Protein AF-0000000076900647 (afdb_homodimer)

Solvent-accessible surface area (backbone atoms only — not comparable to full-atom values): 13191 Å² total; per-residue (Å²): 94,59,62,41,54,30,30,35,39,37,44,32,20,61,51,22,40,54,66,63,74,68,65,22,56,27,42,46,20,29,35,42,36,39,32,25,32,39,23,46,55,81,54,75,51,50,64,50,28,54,46,25,28,35,42,34,42,30,40,22,42,50,20,47,60,63,62,64,59,55,35,69,27,71,49,28,28,34,43,37,40,32,35,27,54,32,22,51,60,77,46,69,48,48,52,70,52,32,41,31,39,38,37,18,34,17,62,50,29,46,56,43,52,67,36,68,75,43,37,60,72,51,58,79,36,76,42,70,45,75,38,73,50,84,57,85,90,107,94,58,62,40,53,30,30,34,42,37,45,32,22,61,50,22,38,53,65,63,72,66,64,23,55,28,42,47,20,28,34,42,37,40,34,26,32,39,23,46,55,81,55,74,52,50,64,50,28,53,46,24,28,34,42,34,42,30,40,23,42,48,20,47,60,62,61,64,59,54,35,69,28,71,49,28,29,34,44,36,39,31,36,26,54,34,24,50,59,77,47,71,48,48,51,70,53,31,43,32,40,36,36,19,33,17,61,50,30,45,56,43,53,67,36,67,75,45,36,62,74,51,58,80,36,76,42,71,46,76,36,73,51,85,57,87,92,106

Nearest PDB structures (foldseek):
  8zf0-assembly1_A  TM=9.146E-01  e=1.880E-04  Oryza sativa Japonica Group
  8yn1-assembly1_C  TM=7.787E-01  e=8.222E-04  Arabidopsis thaliana
  7txh-assembly2_E  TM=5.869E-01  e=2.643E-04  Homo sapiens
  7li3-assembly1_A  TM=7.874E-01  e=5.798E-02  Homo sapiens
  8rfh-assembly1_B  TM=5.173E-01  e=1.358E-01  Nicotiana benthamiana

Organism: Aegilops tauschii subsp. strangulata (NCBI:txid200361)

InterPro domains:
  IPR032675 Leucine-rich repeat domain superfamily [G3DSA:3.80.10.10] (1-135)

Secondary structure (DSSP, 8-state):
--GGG--EEEEEETT--S--GGGGG-TT--EEEEEETT-----GGGGG-TT--EEEEES-TT-----GGGGG-TT--EEEEES-TT-----HHHHTT-SEEEEES-HHHHHHHHSHHHHHHHTT-SEEEEESS--TT-/--GGG--EEEEEETT--S--GGGGG-TT--EEEEEETT-----GGGGG-TT--EEEEES-TT-----GGGGG-TT--EEEEES-TT-----HHHHTT-SEEEEES-HHHHHHHHSHHHHHHHTT-SEEEEESS--TT-

Sequence (276 aa):
RSFTSLESLLLYGYHIHKLPEWLGELTSLWRLNLCLGNLQELHKNMRQLTQLQSLSLEKCNKLTSLPQWLGELTLLKTLKLYGCNGIISLPESAITNLQELRISVCHVLFEWCKLEKNKMKLAHIKEKTAARRDVRRIRSFTSLESLLLYGYHIHKLPEWLGELTSLWRLNLCLGNLQELHKNMRQLTQLQSLSLEKCNKLTSLPQWLGELTLLKTLKLYGCNGIISLPESAITNLQELRISVCHVLFEWCKLEKNKMKLAHIKEKTAARRDVRRI

Radius of gyration: 20.83 Å; Cα contacts (8 Å, |Δi|>4): 738; chains: 2; bounding box: 31×64×44 Å

Foldseek 3Di:
DDPLLDAEDADADAPDAEDDLCCLSNLNYQYYHYHYQNHQADDPSVLSNLNHAEYEYENPQNHQEHDLSLLVNQNHAYYYYYNHQNHQEHDLSNQVRYQEYYAELHVNHLVVCVDPVNVVSNVPHNHYYHYNHDDVVD/DDPLLDAEDADADAPDAEDDLCCLSNLNYQYYHYHYQNHQAHDPSVLSNLNHAEYEYENPQNHQEHDLSLLVNQNHAYYEYYNHQNHQEHDLSNQVRYQEYYAELHVNHLVVCVDPVNVVSNVPHNHYYHYNHDDVVD

Structure (mmCIF, N/CA/C/O backbone):
data_AF-0000000076900647-model_v1
#
loop_
_entity.id
_entity.type
_entity.pdbx_description
1 polymer 'NB-ARC domain-containing protein'
#
loop_
_atom_site.group_PDB
_atom_site.id
_atom_site.type_symbol
_atom_site.label_atom_id
_atom_site.label_alt_id
_atom_site.label_comp_id
_atom_site.label_asym_id
_atom_site.label_entity_id
_atom_site.label_seq_id
_atom_site.pdbx_PDB_ins_code
_atom_site.Cartn_x
_atom_site.Cartn_y
_atom_site.Cartn_z
_atom_site.occupancy
_atom_site.B_iso_or_equiv
_atom_site.auth_seq_id
_atom_site.auth_comp_id
_atom_site.auth_asym_id
_atom_site.auth_atom_id
_atom_site.pdbx_PDB_model_num
ATOM 1 N N . ARG A 1 1 ? -17 -3.463 -9.516 1 60.59 1 ARG A N 1
ATOM 2 C CA . ARG A 1 1 ? -16.594 -2.078 -9.312 1 60.59 1 ARG A CA 1
ATOM 3 C C . ARG A 1 1 ? -15.125 -1.888 -9.664 1 60.59 1 ARG A C 1
ATOM 5 O O . ARG A 1 1 ? -14.32 -2.809 -9.508 1 60.59 1 ARG A O 1
ATOM 12 N N . SER A 1 2 ? -14.836 -0.598 -10.266 1 84.25 2 SER A N 1
ATOM 13 C CA . SER A 1 2 ? -13.578 -0.239 -10.914 1 84.25 2 SER A CA 1
ATOM 14 C C . SER A 1 2 ? -12.492 0.061 -9.891 1 84.25 2 SER A C 1
ATOM 16 O O . SER A 1 2 ? -12.68 -0.154 -8.695 1 84.25 2 SER A O 1
ATOM 18 N N . PHE A 1 3 ? -11.336 0.253 -10.258 1 89.88 3 PHE A N 1
ATOM 19 C CA . PHE A 1 3 ? -10.148 0.551 -9.469 1 89.88 3 PHE A CA 1
ATOM 20 C C . PHE A 1 3 ? -10.383 1.75 -8.555 1 89.88 3 PHE A C 1
ATOM 22 O O . PHE A 1 3 ? -9.789 1.852 -7.48 1 89.88 3 PHE A O 1
ATOM 29 N N . THR A 1 4 ? -11.359 2.516 -8.883 1 90.75 4 THR A N 1
ATOM 30 C CA . THR A 1 4 ? -11.656 3.719 -8.109 1 90.75 4 THR A CA 1
ATOM 31 C C . THR A 1 4 ? -12.281 3.357 -6.766 1 90.75 4 THR A C 1
ATOM 33 O O . THR A 1 4 ? -12.391 4.207 -5.879 1 90.75 4 THR A O 1
ATOM 36 N N . SER A 1 5 ? -12.719 2.082 -6.633 1 94.25 5 SER A N 1
ATOM 37 C CA . SER A 1 5 ? -13.328 1.653 -5.379 1 94.25 5 SER A CA 1
ATOM 38 C C . SER A 1 5 ? -12.273 1.141 -4.402 1 94.25 5 SER A C 1
ATOM 40 O O . SER A 1 5 ? -12.602 0.494 -3.404 1 94.25 5 SER A O 1
ATOM 42 N N . LEU A 1 6 ? -11.016 1.436 -4.629 1 95.88 6 LEU A N 1
ATOM 43 C CA . LEU A 1 6 ? -9.922 1.056 -3.732 1 95.88 6 LEU A CA 1
ATOM 44 C C . LEU A 1 6 ? -10.156 1.618 -2.334 1 95.88 6 LEU A C 1
ATOM 46 O O . LEU A 1 6 ? -10.617 2.752 -2.184 1 95.88 6 LEU A O 1
ATOM 50 N N . GLU A 1 7 ? -9.781 0.846 -1.357 1 97.75 7 GLU A N 1
ATOM 51 C CA . GLU A 1 7 ? -10.125 1.207 0.015 1 97.75 7 GLU A CA 1
ATOM 52 C C . GLU A 1 7 ? -8.891 1.603 0.811 1 97.75 7 GLU A C 1
ATOM 54 O O . GLU A 1 7 ? -8.977 2.396 1.75 1 97.75 7 GLU A O 1
ATOM 59 N N . SER A 1 8 ? -7.773 1.028 0.577 1 98.25 8 SER A N 1
ATOM 60 C CA . SER A 1 8 ? -6.52 1.36 1.244 1 98.25 8 SER A CA 1
ATOM 61 C C . SER A 1 8 ? -5.348 1.323 0.268 1 98.25 8 SER A C 1
ATOM 63 O O . SER A 1 8 ? -5.316 0.494 -0.644 1 98.25 8 SER A O 1
ATOM 65 N N . LEU A 1 9 ? -4.465 2.271 0.502 1 98.12 9 LEU A N 1
ATOM 66 C CA . LEU A 1 9 ? -3.332 2.439 -0.399 1 98.12 9 LEU A CA 1
ATOM 67 C C . LEU A 1 9 ? -2.068 2.795 0.378 1 98.12 9 LEU A C 1
ATOM 69 O O . LEU A 1 9 ? -2.098 3.658 1.258 1 98.12 9 LEU A O 1
ATOM 73 N N . LEU A 1 10 ? -1.04 2.084 0.112 1 98.19 10 LEU A N 1
ATOM 74 C CA . LEU A 1 10 ? 0.28 2.412 0.641 1 98.19 10 LEU A CA 1
ATOM 75 C C . LEU A 1 10 ? 1.288 2.594 -0.489 1 98.19 10 LEU A C 1
ATOM 77 O O . LEU A 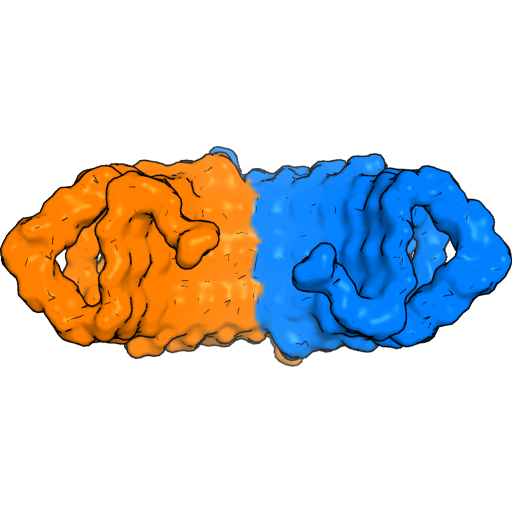1 10 ? 1.406 1.734 -1.365 1 98.19 10 LEU A O 1
ATOM 81 N N . LEU A 1 11 ? 1.955 3.688 -0.496 1 97.75 11 LEU A N 1
ATOM 82 C CA . LEU A 1 11 ? 2.988 4.004 -1.475 1 97.75 11 LEU A CA 1
ATOM 83 C C . LEU A 1 11 ? 4.336 4.215 -0.792 1 97.75 11 LEU A C 1
ATOM 85 O O . LEU A 1 11 ? 4.43 4.953 0.191 1 97.75 11 LEU A O 1
ATOM 89 N N . TYR A 1 12 ? 5.328 3.59 -1.265 1 97.62 12 TYR A N 1
ATOM 90 C CA . TYR A 1 12 ? 6.695 3.779 -0.789 1 97.62 12 TYR A CA 1
ATOM 91 C C . TYR A 1 12 ? 7.645 4.047 -1.95 1 97.62 12 TYR A C 1
ATOM 93 O O . TYR A 1 12 ? 7.703 3.268 -2.904 1 97.62 12 TYR A O 1
ATOM 101 N N . GLY A 1 13 ? 8.328 5.203 -1.845 1 96.06 13 GLY A N 1
ATOM 102 C CA . GLY A 1 13 ? 9.32 5.574 -2.846 1 96.06 13 GLY A CA 1
ATOM 103 C C . GLY A 1 13 ? 10.156 6.773 -2.439 1 96.06 13 GLY A C 1
ATOM 104 O O . GLY A 1 13 ? 9.625 7.793 -2.006 1 96.06 13 GLY A O 1
ATOM 105 N N . TYR A 1 14 ? 11.398 6.711 -2.637 1 90.25 14 TYR A N 1
ATOM 106 C CA . TYR A 1 14 ? 12.32 7.734 -2.156 1 90.25 14 TYR A CA 1
ATOM 107 C C . TYR A 1 14 ? 12.375 8.914 -3.119 1 90.25 14 TYR A C 1
ATOM 109 O O . TYR A 1 14 ? 12.562 10.055 -2.699 1 90.25 14 TYR A O 1
ATOM 117 N N . HIS A 1 15 ? 12.227 8.664 -4.348 1 90.62 15 HIS A N 1
ATOM 118 C CA . HIS A 1 15 ? 12.492 9.711 -5.332 1 90.62 15 HIS A CA 1
ATOM 119 C C . HIS A 1 15 ? 11.203 10.227 -5.949 1 90.62 15 HIS A C 1
ATOM 121 O O . HIS A 1 15 ? 11.211 10.766 -7.062 1 90.62 15 HIS A O 1
ATOM 127 N N . ILE A 1 16 ? 10.172 10.141 -5.234 1 92.94 16 ILE A N 1
ATOM 128 C CA . ILE A 1 16 ? 8.898 10.617 -5.762 1 92.94 16 ILE A CA 1
ATOM 129 C C . ILE A 1 16 ? 8.664 12.062 -5.324 1 92.94 16 ILE A C 1
ATOM 131 O O . ILE A 1 16 ? 8.672 12.367 -4.129 1 92.94 16 ILE A O 1
ATOM 135 N N . HIS A 1 17 ? 8.406 12.883 -6.258 1 92.5 17 HIS A N 1
ATOM 136 C CA . HIS A 1 17 ? 8.289 14.305 -5.934 1 92.5 17 HIS A CA 1
ATOM 137 C C . HIS A 1 17 ? 6.84 14.766 -6 1 92.5 17 HIS A C 1
ATOM 139 O O . HIS A 1 17 ? 6.48 15.781 -5.395 1 92.5 17 HIS A O 1
ATOM 145 N N . LYS A 1 18 ? 6.117 14.055 -6.859 1 92.19 18 LYS A N 1
ATOM 146 C CA . LYS A 1 18 ? 4.719 14.438 -7.043 1 92.19 18 LYS A CA 1
ATOM 147 C C . LYS A 1 18 ? 3.811 13.211 -7.066 1 92.19 18 LYS A C 1
ATOM 149 O O . LYS A 1 18 ? 4.215 12.141 -7.523 1 92.19 18 LYS A O 1
ATOM 154 N N . LEU A 1 19 ? 2.654 13.391 -6.574 1 93.12 19 LEU A N 1
ATOM 155 C CA . LEU A 1 19 ? 1.646 12.336 -6.633 1 93.12 19 LEU A CA 1
ATOM 156 C C . LEU A 1 19 ? 0.886 12.383 -7.953 1 93.12 19 LEU A C 1
ATOM 158 O O . LEU A 1 19 ? 0.649 13.469 -8.5 1 93.12 19 LEU A O 1
ATOM 162 N N . PRO A 1 20 ? 0.532 11.297 -8.422 1 89.69 20 PRO A N 1
ATOM 163 C CA . PRO A 1 20 ? -0.227 11.273 -9.68 1 89.69 20 PRO A CA 1
ATOM 164 C C . PRO A 1 20 ? -1.656 11.781 -9.508 1 89.69 20 PRO A C 1
ATOM 166 O O . PRO A 1 20 ? -2.205 11.742 -8.406 1 89.69 20 PRO A O 1
ATOM 169 N N . GLU A 1 21 ? -2.221 12.234 -10.68 1 89 21 GLU A N 1
ATOM 170 C CA . GLU A 1 21 ? -3.543 12.859 -10.656 1 89 21 GLU A CA 1
ATOM 171 C C . GLU A 1 21 ? -4.625 11.828 -10.328 1 89 21 GLU A C 1
ATOM 173 O O . GLU A 1 21 ? -5.617 12.156 -9.672 1 89 21 GLU A O 1
ATOM 178 N N . TRP A 1 22 ? -4.371 10.656 -10.75 1 88 22 TRP A N 1
ATOM 179 C CA . TRP A 1 22 ? -5.395 9.633 -10.586 1 88 22 TRP A CA 1
ATOM 180 C C . TRP A 1 22 ? -5.633 9.328 -9.109 1 88 22 TRP A C 1
ATOM 182 O O . TRP A 1 22 ? -6.637 8.711 -8.75 1 88 22 TRP A O 1
ATOM 192 N N . LEU A 1 23 ? -4.703 9.68 -8.266 1 93 23 LEU A N 1
ATOM 193 C CA . LEU A 1 23 ? -4.859 9.43 -6.844 1 93 23 LEU A CA 1
ATOM 194 C C . LEU A 1 23 ? -6.141 10.055 -6.312 1 93 23 LEU A C 1
ATOM 196 O O . LEU A 1 23 ? -6.82 9.477 -5.465 1 93 23 LEU A O 1
ATOM 200 N N . GLY A 1 24 ? -6.48 11.172 -6.879 1 93.38 24 GLY A N 1
ATOM 201 C CA . GLY A 1 24 ? -7.684 11.875 -6.465 1 93.38 24 GLY A CA 1
ATOM 202 C C . GLY A 1 24 ? -8.961 11.18 -6.902 1 93.38 24 GLY A C 1
ATOM 203 O O . GLY A 1 24 ? -10.055 11.523 -6.445 1 93.38 24 GLY A O 1
ATOM 204 N N . GLU A 1 25 ? -8.836 10.203 -7.797 1 93.12 25 GLU A N 1
ATOM 205 C CA . GLU A 1 25 ? -10.008 9.5 -8.32 1 93.12 25 GLU A CA 1
ATOM 206 C C . GLU A 1 25 ? -10.43 8.367 -7.387 1 93.12 25 GLU A C 1
ATOM 208 O O . GLU A 1 25 ? -11.508 7.789 -7.551 1 93.12 25 GLU A O 1
ATOM 213 N N . LEU A 1 26 ? -9.664 8.062 -6.414 1 95.19 26 LEU A N 1
ATOM 214 C CA . LEU A 1 26 ? -9.938 6.957 -5.504 1 95.19 26 LEU A CA 1
ATOM 215 C C . LEU A 1 26 ? -10.906 7.387 -4.402 1 95.19 26 LEU A C 1
ATOM 217 O O . LEU A 1 26 ? -10.547 7.383 -3.223 1 95.19 26 LEU A O 1
ATOM 221 N N . THR A 1 27 ? -12.117 7.613 -4.75 1 94.69 27 THR A N 1
ATOM 222 C CA . THR A 1 27 ? -13.094 8.281 -3.9 1 94.69 27 THR A CA 1
ATOM 223 C C . THR A 1 27 ? -13.586 7.344 -2.805 1 94.69 27 THR A C 1
ATOM 225 O O . THR A 1 27 ? -14.25 7.777 -1.859 1 94.69 27 THR A O 1
ATOM 228 N N . SER A 1 28 ? -13.234 6.035 -2.828 1 96.38 28 SER A N 1
ATOM 229 C CA . SER A 1 28 ? -13.633 5.086 -1.794 1 96.38 28 SER A CA 1
ATOM 230 C C . SER A 1 28 ? -12.5 4.84 -0.802 1 96.38 28 SER A C 1
ATOM 232 O O . SER A 1 28 ? -12.641 4.027 0.117 1 96.38 28 SER A O 1
ATOM 234 N N . LEU A 1 29 ? -11.453 5.57 -0.901 1 97.44 29 LEU A N 1
ATOM 235 C CA . LEU A 1 29 ? -10.273 5.363 -0.075 1 97.44 29 LEU A CA 1
ATOM 236 C C . LEU A 1 29 ? -10.531 5.793 1.364 1 97.44 29 LEU A C 1
ATOM 238 O O . LEU A 1 29 ? -10.945 6.93 1.611 1 97.44 29 LEU A O 1
ATOM 242 N N . TRP A 1 30 ? -10.281 4.922 2.258 1 97.62 30 TRP A N 1
ATOM 243 C CA . TRP A 1 30 ? -10.477 5.32 3.648 1 97.62 30 TRP A CA 1
ATOM 244 C C . TRP A 1 30 ? -9.141 5.422 4.379 1 97.62 30 TRP A C 1
ATOM 246 O O . TRP A 1 30 ? -9.039 6.09 5.41 1 97.62 30 TRP A O 1
ATOM 256 N N . ARG A 1 31 ? -8.133 4.719 3.826 1 98.69 31 ARG A N 1
ATOM 257 C CA . ARG A 1 31 ? -6.797 4.77 4.422 1 98.69 31 ARG A CA 1
ATOM 258 C C . ARG A 1 31 ? -5.734 5.039 3.361 1 98.69 31 ARG A C 1
ATOM 260 O O . ARG A 1 31 ? -5.699 4.367 2.326 1 98.69 31 ARG A O 1
ATOM 267 N N . LEU A 1 32 ? -4.887 6.039 3.613 1 98.44 32 LEU A N 1
ATOM 268 C CA . LEU A 1 32 ? -3.791 6.395 2.715 1 98.44 32 LEU A CA 1
ATOM 269 C C . LEU A 1 32 ? -2.484 6.543 3.486 1 98.44 32 LEU A C 1
ATOM 271 O O . LEU A 1 32 ? -2.402 7.332 4.43 1 98.44 32 LEU A O 1
ATOM 275 N N . ASN A 1 33 ? -1.51 5.762 3.133 1 98.38 33 ASN A N 1
ATOM 276 C CA . ASN A 1 33 ? -0.169 5.832 3.703 1 98.38 33 ASN A CA 1
ATOM 277 C C . ASN A 1 33 ? 0.871 6.199 2.648 1 98.38 33 ASN A C 1
ATOM 279 O O . ASN A 1 33 ? 1.037 5.484 1.659 1 98.38 33 ASN A O 1
ATOM 283 N N . LEU A 1 34 ? 1.501 7.289 2.859 1 97.69 34 LEU A N 1
ATOM 284 C CA . LEU A 1 34 ? 2.518 7.777 1.932 1 97.69 34 LEU A CA 1
ATOM 285 C C . LEU A 1 34 ? 3.891 7.797 2.592 1 97.69 34 LEU A C 1
ATOM 287 O O . LEU A 1 34 ? 4.09 8.477 3.6 1 97.69 34 LEU A O 1
ATOM 291 N N . CYS A 1 35 ? 4.734 7.062 2.129 1 97.62 35 CYS A N 1
ATOM 292 C CA . CYS A 1 35 ? 6.148 7.105 2.484 1 97.62 35 CYS A CA 1
ATOM 293 C C . CYS A 1 35 ? 7 7.527 1.292 1 97.62 35 CYS A C 1
ATOM 295 O O . CYS A 1 35 ? 7.637 6.688 0.651 1 97.62 35 CYS A O 1
ATOM 297 N N . LEU A 1 36 ? 6.992 8.883 1.068 1 95.69 36 LEU A N 1
ATOM 298 C CA . LEU A 1 36 ? 7.594 9.445 -0.135 1 95.69 36 LEU A CA 1
ATOM 299 C C . LEU A 1 36 ? 8.641 10.5 0.221 1 95.69 36 LEU A C 1
ATOM 301 O O . LEU A 1 36 ? 8.289 11.633 0.554 1 95.69 36 LEU A O 1
ATOM 305 N N . GLY A 1 37 ? 9.852 10.148 0.11 1 92.56 37 GLY A N 1
ATOM 306 C CA . GLY A 1 37 ? 10.977 10.93 0.599 1 92.56 37 GLY A CA 1
ATOM 307 C C . GLY A 1 37 ? 11.023 12.336 0.022 1 92.56 37 GLY A C 1
ATOM 308 O O . GLY A 1 37 ? 11.25 13.305 0.75 1 92.56 37 GLY A O 1
ATOM 309 N N . ASN A 1 38 ? 10.797 12.539 -1.263 1 93.19 38 ASN A N 1
ATOM 310 C CA . ASN A 1 38 ? 10.969 13.828 -1.929 1 93.19 38 ASN A CA 1
ATOM 311 C C . ASN A 1 38 ? 9.625 14.469 -2.256 1 93.19 38 ASN A C 1
ATOM 313 O O . ASN A 1 38 ? 9.555 15.383 -3.086 1 93.19 38 ASN A O 1
ATOM 317 N N . LEU A 1 39 ? 8.609 14 -1.568 1 95.38 39 LEU A N 1
ATOM 318 C CA . LEU A 1 39 ? 7.289 14.57 -1.831 1 95.38 39 LEU A CA 1
ATOM 319 C C . LEU A 1 39 ? 7.246 16.047 -1.446 1 95.38 39 LEU A C 1
ATOM 321 O O . LEU A 1 39 ? 7.578 16.406 -0.315 1 95.38 39 LEU A O 1
ATOM 325 N N . GLN A 1 40 ? 6.816 16.812 -2.311 1 94.31 40 GLN A N 1
ATOM 326 C CA . GLN A 1 40 ? 6.875 18.266 -2.076 1 94.31 40 GLN A CA 1
ATOM 327 C C . GLN A 1 40 ? 5.523 18.797 -1.605 1 94.31 40 GLN A C 1
ATOM 329 O O . GLN A 1 40 ? 5.465 19.766 -0.843 1 94.31 40 GLN A O 1
ATOM 334 N N . GLU A 1 41 ? 4.52 18.188 -2.146 1 94.19 41 GLU A N 1
ATOM 335 C CA . GLU A 1 41 ? 3.184 18.641 -1.787 1 94.19 41 GLU A CA 1
ATOM 336 C C . GLU A 1 41 ? 2.148 17.531 -1.96 1 94.19 41 GLU A C 1
ATOM 338 O O . GLU A 1 41 ? 2.377 16.578 -2.701 1 94.19 41 GLU A O 1
ATOM 343 N N . LEU A 1 42 ? 1.063 17.688 -1.214 1 93.75 42 LEU A N 1
ATOM 344 C CA . LEU A 1 42 ? -0.104 16.859 -1.479 1 93.75 42 LEU A CA 1
ATOM 345 C C . LEU A 1 42 ? -0.919 17.406 -2.641 1 93.75 42 LEU A C 1
ATOM 347 O O . LEU A 1 42 ? -1.276 18.594 -2.641 1 93.75 42 LEU A O 1
ATOM 351 N N . HIS A 1 43 ? -1.146 16.578 -3.506 1 91.12 43 HIS A N 1
ATOM 352 C CA . HIS A 1 43 ? -1.839 17 -4.715 1 91.12 43 HIS A CA 1
ATOM 353 C C . HIS A 1 43 ? -3.25 17.484 -4.398 1 91.12 43 HIS A C 1
ATOM 355 O O . HIS A 1 43 ? -3.947 16.891 -3.576 1 91.12 43 HIS A O 1
ATOM 361 N N . LYS A 1 44 ? -3.758 18.562 -5.129 1 91.12 44 LYS A N 1
ATOM 362 C CA . LYS A 1 44 ? -5.039 19.219 -4.852 1 91.12 44 LYS A CA 1
ATOM 363 C C . LYS A 1 44 ? -6.199 18.25 -5.082 1 91.12 44 LYS A C 1
ATOM 365 O O . LYS A 1 44 ? -7.223 18.328 -4.402 1 91.12 44 LYS A O 1
ATOM 370 N N . ASN A 1 45 ? -6.016 17.375 -6.012 1 91.75 45 ASN A N 1
ATOM 371 C CA . ASN A 1 45 ? -7.082 16.422 -6.332 1 91.75 45 ASN A CA 1
ATOM 372 C C . ASN A 1 45 ? -7.371 15.492 -5.16 1 91.75 45 ASN A C 1
ATOM 374 O O . ASN A 1 45 ? -8.414 14.836 -5.125 1 91.75 45 ASN A O 1
ATOM 378 N N . MET A 1 46 ? -6.523 15.477 -4.234 1 93.69 46 MET A N 1
ATOM 379 C CA . MET A 1 46 ? -6.758 14.633 -3.064 1 93.69 46 MET A CA 1
ATOM 380 C C . MET A 1 46 ? -7.91 15.18 -2.225 1 93.69 46 MET A C 1
ATOM 382 O O . MET A 1 46 ? -8.438 14.484 -1.355 1 93.69 46 MET A O 1
ATOM 386 N N . ARG A 1 47 ? -8.258 16.406 -2.537 1 94.25 47 ARG A N 1
ATOM 387 C CA . ARG A 1 47 ? -9.43 16.984 -1.897 1 94.25 47 ARG A CA 1
ATOM 388 C C . ARG A 1 47 ? -10.672 16.141 -2.141 1 94.25 47 ARG A C 1
ATOM 390 O O . ARG A 1 47 ? -11.641 16.203 -1.375 1 94.25 47 ARG A O 1
ATOM 397 N N . GLN A 1 48 ? -10.648 15.352 -3.123 1 95.44 48 GLN A N 1
ATOM 398 C CA . GLN A 1 48 ? -11.797 14.555 -3.543 1 95.44 48 GLN A CA 1
ATOM 399 C C . GLN A 1 48 ? -11.875 13.25 -2.752 1 95.44 48 GLN A C 1
ATOM 401 O O . GLN A 1 48 ? -12.836 12.492 -2.896 1 95.44 48 GLN A O 1
ATOM 406 N N . LEU A 1 49 ? -10.914 13.023 -1.941 1 96.88 49 LEU A N 1
ATOM 407 C CA . LEU A 1 49 ? -10.922 11.797 -1.148 1 96.88 49 LEU A CA 1
ATOM 408 C C . LEU A 1 49 ? -11.812 11.953 0.079 1 96.88 49 LEU A C 1
ATOM 410 O O . LEU A 1 49 ? -11.344 11.836 1.212 1 96.88 49 LEU A O 1
ATOM 414 N N . THR A 1 50 ? -13.102 12.078 -0.15 1 96 50 THR A N 1
ATOM 415 C CA . THR A 1 50 ? -14.055 12.492 0.874 1 96 50 THR A CA 1
ATOM 416 C C . THR A 1 50 ? -14.336 11.344 1.844 1 96 50 THR A C 1
ATOM 418 O O . THR A 1 50 ? -14.906 11.555 2.914 1 96 50 THR A O 1
ATOM 421 N N . GLN A 1 51 ? -13.914 10.094 1.517 1 97.44 51 GLN A N 1
ATOM 422 C CA . GLN A 1 51 ? -14.133 8.961 2.402 1 97.44 51 GLN A CA 1
ATOM 423 C C . GLN A 1 51 ? -12.898 8.68 3.252 1 97.44 51 GLN A C 1
ATOM 425 O O . GLN A 1 51 ? -12.898 7.758 4.074 1 97.44 51 GLN A O 1
ATOM 430 N N . LEU A 1 52 ? -11.828 9.445 3.09 1 97.94 52 LEU A N 1
ATOM 431 C CA . LEU A 1 52 ? -10.57 9.203 3.779 1 97.94 52 LEU A CA 1
ATOM 432 C C . LEU A 1 52 ? -10.727 9.375 5.285 1 97.94 52 LEU A C 1
ATOM 434 O O . LEU A 1 52 ? -11.219 10.406 5.75 1 97.94 52 LEU A O 1
ATOM 438 N N . GLN A 1 53 ? -10.312 8.352 6.012 1 98.38 53 GLN A N 1
ATOM 439 C CA . GLN A 1 53 ? -10.438 8.367 7.465 1 98.38 53 GLN A CA 1
ATOM 440 C C . GLN A 1 53 ? -9.07 8.422 8.141 1 98.38 53 GLN A C 1
ATOM 442 O O . GLN A 1 53 ? -8.93 8.938 9.25 1 98.38 53 GLN A O 1
ATOM 447 N N . SER A 1 54 ? -8.086 7.883 7.445 1 98.5 54 SER A N 1
ATOM 448 C CA . SER A 1 54 ? -6.738 7.812 8.008 1 98.5 54 SER A CA 1
ATOM 449 C C . SER A 1 54 ? -5.688 8.211 6.973 1 98.5 54 SER A C 1
ATOM 451 O O . SER A 1 54 ? -5.664 7.672 5.867 1 98.5 54 SER A O 1
ATOM 453 N N . LEU A 1 55 ? -4.867 9.195 7.375 1 98.06 55 LEU A N 1
ATOM 454 C CA . LEU A 1 55 ? -3.748 9.633 6.547 1 98.06 55 LEU A CA 1
ATOM 455 C C . LEU A 1 55 ? -2.43 9.5 7.301 1 98.06 55 LEU A C 1
ATOM 457 O O . LEU A 1 55 ? -2.309 9.977 8.43 1 98.06 55 LEU A O 1
ATOM 461 N N . SER A 1 56 ? -1.488 8.844 6.727 1 98.25 56 SER A N 1
ATOM 462 C CA . SER A 1 56 ? -0.146 8.711 7.285 1 98.25 56 SER A CA 1
ATOM 463 C C . SER A 1 56 ? 0.908 9.234 6.312 1 98.25 56 SER A C 1
ATOM 465 O O . SER A 1 56 ? 0.91 8.875 5.137 1 98.25 56 SER A O 1
ATOM 467 N N . LEU A 1 57 ? 1.706 10.109 6.762 1 97.69 57 LEU A N 1
ATOM 468 C CA . LEU A 1 57 ? 2.861 10.625 6.039 1 97.69 57 LEU A CA 1
ATOM 469 C C . LEU A 1 57 ? 4.16 10.219 6.727 1 97.69 57 LEU A C 1
ATOM 471 O O . LEU A 1 57 ? 4.391 10.578 7.887 1 97.69 57 LEU A O 1
ATOM 475 N N . GLU A 1 58 ? 4.961 9.523 5.988 1 97.25 58 GLU A N 1
ATOM 476 C CA . GLU A 1 58 ? 6.195 8.992 6.566 1 97.25 58 GLU A CA 1
ATOM 477 C C . GLU A 1 58 ? 7.406 9.367 5.719 1 97.25 58 GLU A C 1
ATOM 479 O O . GLU A 1 58 ? 7.402 9.164 4.5 1 97.25 58 GLU A O 1
ATOM 484 N N . LYS A 1 59 ? 8.43 9.977 6.348 1 96.44 59 LYS A N 1
ATOM 485 C CA . LYS A 1 59 ? 9.703 10.32 5.727 1 96.44 59 LYS A CA 1
ATOM 486 C C . LYS A 1 59 ? 9.508 11.227 4.52 1 96.44 59 LYS A C 1
ATOM 488 O O . LYS A 1 59 ? 10.18 11.078 3.502 1 96.44 59 LYS A O 1
ATOM 493 N N . CYS A 1 60 ? 8.469 12.016 4.625 1 96 60 CYS A N 1
ATOM 494 C CA . CYS A 1 60 ? 8.242 13.047 3.613 1 96 60 CYS A CA 1
ATOM 495 C C . CYS A 1 60 ? 8.992 14.328 3.965 1 96 60 CYS A C 1
ATOM 497 O O . CYS A 1 60 ? 8.367 15.344 4.27 1 96 60 CYS A O 1
ATOM 499 N N . ASN A 1 61 ? 10.234 14.312 3.773 1 93.5 61 ASN A N 1
ATOM 500 C CA . ASN A 1 61 ? 11.125 15.344 4.305 1 93.5 61 ASN A CA 1
ATOM 501 C C . ASN A 1 61 ? 11.016 16.641 3.52 1 93.5 61 ASN A C 1
ATOM 503 O O . ASN A 1 61 ? 11.312 17.719 4.043 1 93.5 61 ASN A O 1
ATOM 507 N N . LYS A 1 62 ? 10.602 16.578 2.301 1 95 62 LYS A N 1
ATOM 508 C CA . LYS A 1 62 ? 10.531 17.781 1.476 1 95 62 LYS A CA 1
ATOM 509 C C . LYS A 1 62 ? 9.148 18.438 1.573 1 95 62 LYS A C 1
ATOM 511 O O . LYS A 1 62 ? 8.922 19.5 0.997 1 95 62 LYS A O 1
ATOM 516 N N . LEU A 1 63 ? 8.266 17.781 2.264 1 95.81 63 LEU A N 1
ATOM 517 C CA . LEU A 1 63 ? 6.953 18.359 2.529 1 95.81 63 LEU A CA 1
ATOM 518 C C . LEU A 1 63 ? 7.043 19.422 3.621 1 95.81 63 LEU A C 1
ATOM 520 O O . LEU A 1 63 ? 7.387 19.109 4.766 1 95.81 63 LEU A O 1
ATOM 524 N N . THR A 1 64 ? 6.684 20.609 3.334 1 94.81 64 THR A N 1
ATOM 525 C CA . THR A 1 64 ? 6.957 21.703 4.262 1 94.81 64 THR A CA 1
ATOM 526 C C . THR A 1 64 ? 5.68 22.141 4.973 1 94.81 64 THR A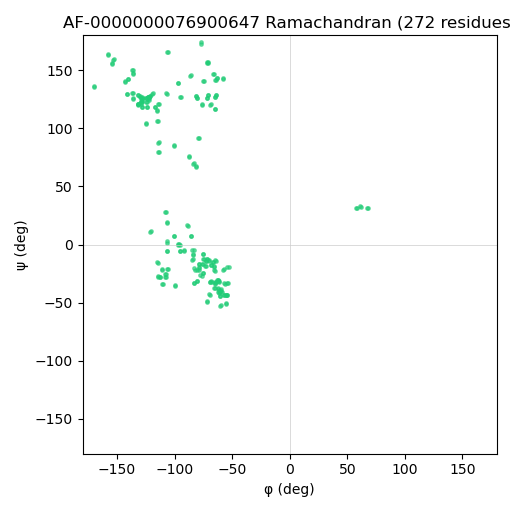 C 1
ATOM 528 O O . THR A 1 64 ? 5.734 22.844 5.988 1 94.81 64 THR A O 1
ATOM 531 N N . SER A 1 65 ? 4.598 21.844 4.402 1 93.56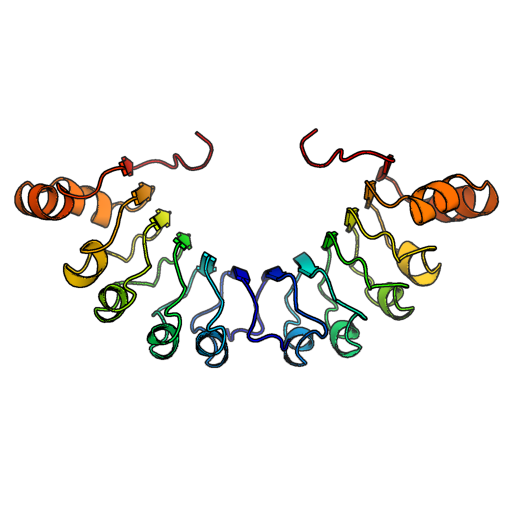 65 SER A N 1
ATOM 532 C CA . SER A 1 65 ? 3.324 22.219 5.012 1 93.56 65 SER A CA 1
ATOM 533 C C . SER A 1 65 ? 2.213 21.25 4.602 1 93.56 65 SER A C 1
ATOM 535 O O . SER A 1 65 ? 2.352 20.516 3.619 1 93.56 65 SER A O 1
ATOM 537 N N . LEU A 1 66 ? 1.155 21.234 5.402 1 94.19 66 LEU A N 1
ATOM 538 C CA . LEU A 1 66 ? -0.079 20.547 5.027 1 94.19 66 LEU A CA 1
ATOM 539 C C . LEU A 1 66 ? -1.089 21.531 4.441 1 94.19 66 LEU A C 1
ATOM 541 O O . LEU A 1 66 ? -1.24 22.641 4.945 1 94.19 66 LEU A O 1
ATOM 545 N N . PRO A 1 67 ? -1.709 21.094 3.463 1 92.69 67 PRO A N 1
ATOM 546 C CA . PRO A 1 67 ? -2.639 22.016 2.801 1 92.69 67 PRO A CA 1
ATOM 547 C C . PRO A 1 67 ? -3.893 22.281 3.631 1 92.69 67 PRO A C 1
ATOM 549 O O . PRO A 1 67 ? -4.305 21.438 4.426 1 92.69 67 PRO A O 1
ATOM 552 N N . GLN A 1 68 ? -4.508 23.453 3.332 1 89.56 68 GLN A N 1
ATOM 553 C CA . GLN A 1 68 ? -5.695 23.875 4.07 1 89.56 68 GLN A CA 1
ATOM 554 C C . GLN A 1 68 ? -6.883 22.969 3.764 1 89.56 68 GLN A C 1
ATOM 556 O O . GLN A 1 68 ? -7.707 22.703 4.641 1 89.56 68 GLN A O 1
ATOM 561 N N . TRP A 1 69 ? -6.867 22.5 2.576 1 91.31 69 TRP A N 1
ATOM 562 C CA . TRP A 1 69 ? -8.016 21.703 2.154 1 91.31 69 TRP A CA 1
ATOM 563 C C . TRP A 1 69 ? -8.086 20.406 2.932 1 91.31 69 TRP A C 1
ATOM 565 O O . TRP A 1 69 ? -9.094 19.688 2.871 1 91.31 69 TRP A O 1
ATOM 575 N N . LEU A 1 70 ? -6.988 20.016 3.621 1 92.62 70 LEU A N 1
ATOM 576 C CA . LEU A 1 70 ? -7.023 18.812 4.434 1 92.62 70 LEU A CA 1
ATOM 577 C C . LEU A 1 70 ? -8.18 18.844 5.418 1 92.62 70 LEU A C 1
ATOM 579 O O . LEU A 1 70 ? -8.766 17.797 5.738 1 92.62 70 LEU A O 1
ATOM 583 N N . GLY A 1 71 ? -8.508 20.016 5.879 1 91.69 71 GLY A N 1
ATOM 584 C CA . GLY A 1 71 ? -9.625 20.203 6.789 1 91.69 71 GLY A CA 1
ATOM 585 C C . GLY A 1 71 ? -10.969 19.953 6.141 1 91.69 71 GLY A C 1
ATOM 586 O O . GLY A 1 71 ? -11.977 19.797 6.836 1 91.69 71 GLY A O 1
ATOM 587 N N . GLU A 1 72 ? -10.992 19.969 4.816 1 93.06 72 GLU A N 1
ATOM 588 C CA . GLU A 1 72 ? -12.227 19.734 4.074 1 93.06 72 GLU A CA 1
ATOM 589 C C . GLU A 1 72 ? -12.602 18.25 4.078 1 93.06 72 GLU A C 1
ATOM 591 O O . GLU A 1 72 ? -13.734 17.891 3.76 1 93.06 72 GLU A O 1
ATOM 596 N N . LEU A 1 73 ? -11.664 17.453 4.402 1 95.69 73 LEU A N 1
ATOM 597 C CA . LEU A 1 73 ? -11.945 16.031 4.539 1 95.69 73 LEU A CA 1
ATOM 598 C C . LEU A 1 73 ? -12.609 15.734 5.879 1 95.69 73 LEU A C 1
ATOM 600 O O . LEU A 1 73 ? -11.93 15.391 6.852 1 95.69 73 LEU A O 1
ATOM 604 N N . THR A 1 74 ? -13.93 15.75 5.918 1 95.38 74 THR A N 1
ATOM 605 C CA . THR A 1 74 ? -14.695 15.773 7.156 1 95.38 74 THR A CA 1
ATOM 606 C C . THR A 1 74 ? -14.641 14.414 7.852 1 95.38 74 THR A C 1
ATOM 608 O O . THR A 1 74 ? -14.898 14.312 9.055 1 95.38 74 THR A O 1
ATOM 611 N N . LEU A 1 75 ? -14.281 13.367 7.105 1 97.19 75 LEU A N 1
ATOM 612 C CA . LEU A 1 75 ? -14.258 12.039 7.707 1 97.19 75 LEU A CA 1
ATOM 613 C C . LEU A 1 75 ? -12.852 11.688 8.195 1 97.19 75 LEU A C 1
ATOM 615 O O . LEU A 1 75 ? -12.648 10.648 8.82 1 97.19 75 LEU A O 1
ATOM 619 N N . LEU A 1 76 ? -11.891 12.555 7.906 1 97.12 76 LEU A N 1
ATOM 620 C CA . LEU A 1 76 ? -10.523 12.305 8.359 1 97.12 76 LEU A CA 1
ATOM 621 C C . LEU A 1 76 ? -10.445 12.344 9.875 1 97.12 76 LEU A C 1
ATOM 623 O O . LEU A 1 76 ? -10.617 13.398 10.492 1 97.12 76 LEU A O 1
ATOM 627 N N . LYS A 1 77 ? -10.094 11.188 10.438 1 97.5 77 LYS A N 1
ATOM 628 C CA . LYS A 1 77 ? -10.094 11.055 11.891 1 97.5 77 LYS A CA 1
ATOM 629 C C . LYS A 1 77 ? -8.68 10.844 12.43 1 97.5 77 LYS A C 1
ATOM 631 O O . LYS A 1 77 ? -8.375 11.219 13.562 1 97.5 77 LYS A O 1
ATOM 636 N N . THR A 1 78 ? -7.82 10.266 11.609 1 98 78 THR A N 1
ATOM 637 C CA . THR A 1 78 ? -6.48 9.906 12.062 1 98 78 THR A CA 1
ATOM 638 C C . THR A 1 78 ? -5.422 10.523 11.156 1 98 78 THR A C 1
ATOM 640 O O . THR A 1 78 ? -5.48 10.375 9.938 1 98 78 THR A O 1
ATOM 643 N N . LEU A 1 79 ? -4.492 11.258 11.781 1 97.56 79 LEU A N 1
ATOM 644 C CA . LEU A 1 79 ? -3.326 11.805 11.102 1 97.56 79 LEU A CA 1
ATOM 645 C C . LEU A 1 79 ? -2.035 11.359 11.781 1 97.56 79 LEU A C 1
ATOM 647 O O . LEU A 1 79 ? -1.858 11.57 12.984 1 97.56 79 LEU A O 1
ATOM 651 N N . LYS A 1 80 ? -1.227 10.75 11.016 1 97.75 80 LYS A N 1
ATOM 652 C CA . LYS A 1 80 ? 0.062 10.289 11.523 1 97.75 80 LYS A CA 1
ATOM 653 C C . LYS A 1 80 ? 1.216 10.891 10.734 1 97.75 80 LYS A C 1
ATOM 655 O O . LYS A 1 80 ? 1.235 10.812 9.5 1 97.75 80 LYS A O 1
ATOM 660 N N . LEU A 1 81 ? 2.107 11.453 11.43 1 97.25 81 LEU A N 1
ATOM 661 C CA . LEU A 1 81 ? 3.305 12.047 10.844 1 97.25 81 LEU A CA 1
ATOM 662 C C . LEU A 1 81 ? 4.566 11.445 11.453 1 97.25 81 LEU A C 1
ATOM 664 O O . LEU A 1 81 ? 4.773 11.523 12.664 1 97.25 81 LEU A O 1
ATOM 668 N N . TYR A 1 82 ? 5.312 10.844 10.609 1 97.31 82 TYR A N 1
ATOM 669 C CA . TYR A 1 82 ? 6.547 10.211 11.07 1 97.31 82 TYR A CA 1
ATOM 670 C C . TYR A 1 82 ? 7.734 10.664 10.234 1 97.31 82 TYR A C 1
ATOM 672 O O . TYR A 1 82 ? 7.762 10.453 9.016 1 97.31 82 TYR A O 1
ATOM 680 N N . GLY A 1 83 ? 8.641 11.258 10.82 1 96.5 83 GLY A N 1
ATOM 681 C CA . GLY A 1 83 ? 9.859 11.633 10.125 1 96.5 83 GLY A CA 1
ATOM 682 C C . GLY A 1 83 ? 9.641 12.688 9.055 1 96.5 83 GLY A C 1
ATOM 683 O O . GLY A 1 83 ? 10.234 12.617 7.977 1 96.5 83 GLY A O 1
ATOM 684 N N . CYS A 1 84 ? 8.711 13.531 9.266 1 96.94 84 CYS A N 1
ATOM 685 C CA . CYS A 1 84 ? 8.445 14.648 8.367 1 96.94 84 CYS A CA 1
ATOM 686 C C . CYS A 1 84 ? 9.031 15.945 8.914 1 96.94 84 CYS A C 1
ATOM 688 O O . CYS A 1 84 ? 8.305 16.781 9.445 1 96.94 84 CYS A O 1
ATOM 690 N N . ASN A 1 85 ? 10.219 16.188 8.672 1 95.19 85 ASN A N 1
ATOM 691 C CA . ASN A 1 85 ? 10.961 17.266 9.32 1 95.19 85 ASN A CA 1
ATOM 692 C C . ASN A 1 85 ? 10.742 18.609 8.617 1 95.19 85 ASN A C 1
ATOM 694 O O . ASN A 1 85 ? 11.094 19.656 9.148 1 95.19 85 ASN A O 1
ATOM 698 N N . GLY A 1 86 ? 10.18 18.547 7.484 1 95.94 86 GLY A N 1
ATOM 699 C CA . GLY A 1 86 ? 9.891 19.781 6.77 1 95.94 86 GLY A CA 1
ATOM 700 C C . GLY A 1 86 ? 8.633 20.469 7.27 1 95.94 86 GLY A C 1
ATOM 701 O O . GLY A 1 86 ? 8.453 21.672 7.051 1 95.94 86 GLY A O 1
ATOM 702 N N . ILE A 1 87 ? 7.797 19.734 7.887 1 96.5 87 ILE A N 1
ATOM 703 C CA . ILE A 1 87 ? 6.543 20.297 8.383 1 96.5 87 ILE A CA 1
ATOM 704 C C . ILE A 1 87 ? 6.789 21.016 9.703 1 96.5 87 ILE A C 1
ATOM 706 O O . ILE A 1 87 ? 7.258 20.422 10.672 1 96.5 87 ILE A O 1
ATOM 710 N N . ILE A 1 88 ? 6.383 22.234 9.758 1 95.06 88 ILE A N 1
ATOM 711 C CA . ILE A 1 88 ? 6.773 23.047 10.906 1 95.06 88 ILE A CA 1
ATOM 712 C C . ILE A 1 88 ? 5.539 23.406 11.727 1 95.06 88 ILE A C 1
ATOM 714 O O . ILE A 1 88 ? 5.656 23.859 12.867 1 95.06 88 ILE A O 1
ATOM 718 N N . SER A 1 89 ? 4.422 23.234 11.148 1 94.81 89 SER A N 1
ATOM 719 C CA . SER A 1 89 ? 3.174 23.531 11.852 1 94.81 89 SER A CA 1
ATOM 720 C C . SER A 1 89 ? 2.004 22.766 11.227 1 94.81 89 SER A C 1
ATOM 722 O O . SER A 1 89 ? 2.129 22.203 10.141 1 94.81 89 SER A O 1
ATOM 724 N N . LEU A 1 90 ? 0.906 22.688 11.945 1 94.31 90 LEU A N 1
ATOM 725 C CA . LEU A 1 90 ? -0.338 22.109 11.438 1 94.31 90 LEU A CA 1
ATOM 726 C C . LEU A 1 90 ? -1.372 23.203 11.18 1 94.31 90 LEU A C 1
ATOM 728 O O . LEU A 1 90 ? -1.601 24.062 12.039 1 94.31 90 LEU A O 1
ATOM 732 N N . PRO A 1 91 ? -1.915 23.141 10.031 1 90.62 91 PRO A N 1
ATOM 733 C CA . PRO A 1 91 ? -2.998 24.109 9.82 1 90.62 91 PRO A CA 1
ATOM 734 C C . PRO A 1 91 ? -4.215 23.844 10.703 1 90.62 91 PRO A C 1
ATOM 736 O O . PRO A 1 91 ? -4.562 22.688 10.938 1 90.62 91 PRO A O 1
ATOM 739 N N . GLU A 1 92 ? -4.887 24.906 11.109 1 88 92 GLU A N 1
ATOM 740 C CA . GLU A 1 92 ? -6.031 24.781 12.008 1 88 92 GLU A CA 1
ATOM 741 C C . GLU A 1 92 ? -7.152 23.969 11.367 1 88 92 GLU A C 1
ATOM 743 O O . GLU A 1 92 ? -7.805 23.172 12.031 1 88 92 GLU A O 1
ATOM 748 N N . SER A 1 93 ? -7.316 24.172 10.148 1 86.88 93 SER A N 1
ATOM 749 C CA . SER A 1 93 ? -8.359 23.469 9.414 1 86.88 93 SER A CA 1
ATOM 750 C C . SER A 1 93 ? -8.125 21.953 9.414 1 86.88 93 SER A C 1
ATOM 752 O O . SER A 1 93 ? -9.07 21.172 9.445 1 86.88 93 SER A O 1
ATOM 754 N N . ALA A 1 94 ? -6.898 21.562 9.461 1 83.06 94 ALA A N 1
ATOM 755 C CA . ALA A 1 94 ? -6.531 20.156 9.328 1 83.06 94 ALA A CA 1
ATOM 756 C C . ALA A 1 94 ? -6.754 19.391 10.633 1 83.06 94 ALA A C 1
ATOM 758 O O . ALA A 1 94 ? -6.832 18.172 10.641 1 83.06 94 ALA A O 1
ATOM 759 N N . ILE A 1 95 ? -6.891 20.125 11.68 1 88.12 95 ILE A N 1
ATOM 760 C CA . ILE A 1 95 ? -6.918 19.422 12.953 1 88.12 95 ILE A CA 1
ATOM 761 C C . ILE A 1 95 ? -8.344 19.406 13.5 1 88.12 95 ILE A C 1
ATOM 763 O O . ILE A 1 95 ? -8.633 18.688 14.461 1 88.12 95 ILE A O 1
ATOM 767 N N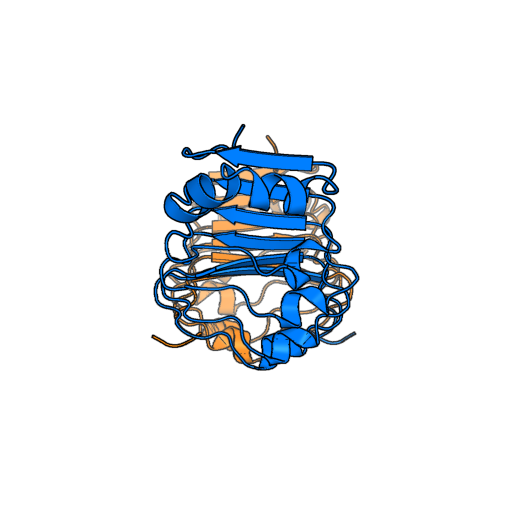 . THR A 1 96 ? -9.258 20.078 12.844 1 88 96 THR A N 1
ATOM 768 C CA . THR A 1 96 ? -10.594 20.297 13.391 1 88 96 THR A CA 1
ATOM 769 C C . THR A 1 96 ? -11.344 18.984 13.547 1 88 96 THR A C 1
ATOM 771 O O . THR A 1 96 ? -12.047 18.781 14.539 1 88 96 THR A O 1
ATOM 774 N N . ASN A 1 97 ? -11.141 18.047 12.711 1 91.56 97 ASN A N 1
ATOM 775 C CA . ASN A 1 97 ? -11.953 16.844 12.703 1 91.56 97 ASN A CA 1
ATOM 776 C C . ASN A 1 97 ? -11.188 15.648 13.25 1 91.56 97 ASN A C 1
ATOM 778 O O . ASN A 1 97 ? -11.727 14.539 13.336 1 91.56 97 ASN A O 1
ATOM 782 N N . LEU A 1 98 ? -10.016 15.859 13.672 1 95.88 98 LEU A N 1
ATOM 783 C CA . LEU A 1 98 ? -9.148 14.742 14.039 1 95.88 98 LEU A CA 1
ATOM 784 C C . LEU A 1 98 ? -9.562 14.156 15.391 1 95.88 98 LEU A C 1
ATOM 786 O O . LEU A 1 98 ? -9.945 14.891 16.297 1 95.88 98 LEU A O 1
ATOM 790 N N . GLN A 1 99 ? -9.5 12.891 15.484 1 97.25 99 GLN A N 1
ATOM 791 C CA . GLN A 1 99 ? -9.688 12.172 16.734 1 97.25 99 GLN A CA 1
ATOM 792 C C . GLN A 1 99 ? -8.367 11.594 17.25 1 97.25 99 GLN A C 1
ATOM 794 O O . GLN A 1 99 ? -8.195 11.375 18.438 1 97.25 99 GLN A O 1
ATOM 799 N N . GLU A 1 100 ? -7.473 11.383 16.281 1 97.69 100 GLU A N 1
ATOM 800 C CA . GLU A 1 100 ? -6.16 10.836 16.609 1 97.69 100 GLU A CA 1
ATOM 801 C C . GLU A 1 100 ? -5.055 11.57 15.859 1 97.69 100 GLU A C 1
ATOM 803 O O . GLU A 1 100 ? -5.137 11.734 14.641 1 97.69 100 GLU A O 1
ATOM 808 N N . LEU A 1 101 ? -4.059 11.969 16.625 1 97.12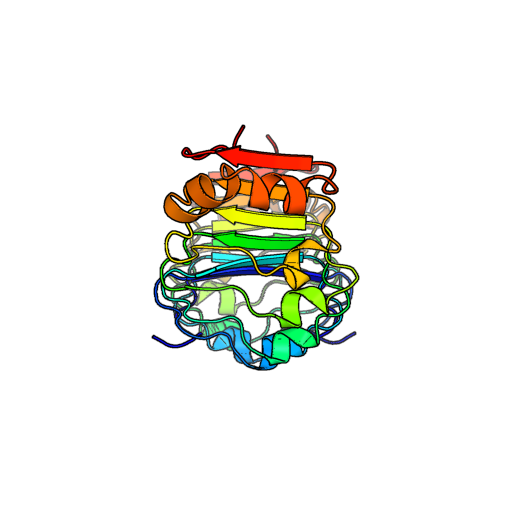 101 LEU A N 1
ATOM 809 C CA . LEU A 1 101 ? -2.875 12.609 16.062 1 97.12 101 LEU A CA 1
ATOM 810 C C . LEU A 1 101 ? -1.6 11.977 16.609 1 97.12 101 LEU A C 1
ATOM 812 O O . LEU A 1 101 ? -1.396 11.93 17.828 1 97.12 101 LEU A O 1
ATOM 816 N N . ARG A 1 102 ? -0.833 11.484 15.734 1 97.19 102 ARG A N 1
ATOM 817 C CA . ARG A 1 102 ? 0.451 10.906 16.125 1 97.19 102 ARG A CA 1
ATOM 818 C C . ARG A 1 102 ? 1.6 11.586 15.383 1 97.19 102 ARG A C 1
ATOM 820 O O . ARG A 1 102 ? 1.612 11.633 14.156 1 97.19 102 ARG A O 1
ATOM 827 N N . ILE A 1 103 ? 2.508 12.062 16.109 1 96.88 103 ILE A N 1
ATOM 828 C CA . ILE A 1 103 ? 3.686 12.727 15.562 1 96.88 103 ILE A CA 1
ATOM 829 C C . ILE A 1 103 ? 4.949 12.133 16.188 1 96.88 103 ILE A C 1
ATOM 831 O O . ILE A 1 103 ? 5.074 12.07 17.406 1 96.88 103 ILE A O 1
ATOM 835 N N . SER A 1 104 ? 5.773 11.656 15.32 1 96 104 SER A N 1
ATOM 836 C CA . SER A 1 104 ? 7.035 11.125 15.828 1 96 104 SER A CA 1
ATOM 837 C C . SER A 1 104 ? 8.188 11.43 14.875 1 96 104 SER A C 1
ATOM 839 O O . SER A 1 104 ? 8.008 11.398 13.648 1 96 104 SER A O 1
ATOM 841 N N . VAL A 1 105 ? 9.297 11.758 15.391 1 96.19 105 VAL A N 1
ATOM 842 C CA . VAL A 1 105 ? 10.531 12.023 14.656 1 96.19 105 VAL A CA 1
ATOM 843 C C . VAL A 1 105 ? 10.32 13.203 13.703 1 96.19 105 VAL A C 1
ATOM 845 O O . VAL A 1 105 ? 10.688 13.133 12.531 1 96.19 105 VAL A O 1
ATOM 848 N N . CYS A 1 106 ? 9.508 14.117 14.109 1 96.69 106 CYS A N 1
ATOM 849 C CA . CYS A 1 106 ? 9.312 15.414 13.461 1 96.69 106 CYS A CA 1
ATOM 850 C C . CYS A 1 106 ? 9.773 16.547 14.359 1 96.69 106 CYS A C 1
ATOM 852 O O . CYS A 1 106 ? 8.969 17.156 15.062 1 96.69 106 CYS A O 1
ATOM 854 N N . HIS A 1 107 ? 10.953 16.844 14.273 1 95.19 107 HIS A N 1
ATOM 855 C CA . HIS A 1 107 ? 11.648 17.656 15.273 1 95.19 107 HIS A CA 1
ATOM 856 C C . HIS A 1 107 ? 11.008 19.031 15.406 1 95.19 107 HIS A C 1
ATOM 858 O O . HIS A 1 107 ? 10.688 19.469 16.516 1 95.19 107 HIS A O 1
ATOM 864 N N . VAL A 1 108 ? 10.82 19.75 14.352 1 94.88 108 VAL A N 1
ATOM 865 C CA . VAL A 1 108 ? 10.289 21.109 14.406 1 94.88 108 VAL A CA 1
ATOM 866 C C . VAL A 1 108 ? 8.82 21.062 14.805 1 94.88 108 VAL A C 1
ATOM 868 O O . VAL A 1 108 ? 8.383 21.844 15.656 1 94.88 108 VAL A O 1
ATOM 871 N N . LEU A 1 109 ? 8.117 20.141 14.234 1 95.94 109 LEU A N 1
ATOM 872 C CA . LEU A 1 109 ? 6.691 20.031 14.531 1 95.94 109 LEU A CA 1
ATOM 873 C C . LEU A 1 109 ? 6.473 19.641 15.992 1 95.94 109 LEU A C 1
ATOM 875 O O . LEU A 1 109 ? 5.512 20.094 16.625 1 95.94 109 LEU A O 1
ATOM 879 N N . PHE A 1 110 ? 7.309 18.812 16.469 1 95.75 110 PHE A N 1
ATOM 880 C CA . PHE A 1 110 ? 7.238 18.438 17.875 1 95.75 110 PHE A CA 1
ATOM 881 C C . PHE A 1 110 ? 7.293 19.672 18.781 1 95.75 110 PHE A C 1
ATOM 883 O O . PHE A 1 110 ? 6.5 19.797 19.719 1 95.75 110 PHE A O 1
ATOM 890 N N . GLU A 1 111 ? 8.266 20.5 18.547 1 96.56 111 GLU A N 1
ATOM 891 C CA . GLU A 1 111 ? 8.391 21.734 19.328 1 96.56 111 GLU A CA 1
ATOM 892 C C . GLU A 1 111 ? 7.156 22.609 19.156 1 96.56 111 GLU A C 1
ATOM 894 O O . GLU A 1 111 ? 6.723 23.266 20.125 1 96.56 111 GLU A O 1
ATOM 899 N N . TRP A 1 112 ? 6.684 22.672 18 1 96.06 112 TRP A N 1
ATOM 900 C CA . TRP A 1 112 ? 5.457 23.422 17.719 1 96.06 112 TRP A CA 1
ATOM 901 C C . TRP A 1 112 ? 4.324 22.938 18.625 1 96.06 112 TRP A C 1
ATOM 903 O O . TRP A 1 112 ? 3.566 23.75 19.156 1 96.06 112 TRP A O 1
ATOM 913 N N . CYS A 1 113 ? 4.199 21.656 18.781 1 95.38 113 CYS A N 1
ATOM 914 C CA . CYS A 1 113 ? 3.133 21.062 19.578 1 95.38 113 CYS A CA 1
ATOM 915 C C . CYS A 1 113 ? 3.277 21.438 21.047 1 95.38 113 CYS A C 1
ATOM 917 O O . CYS A 1 113 ? 2.297 21.422 21.797 1 95.38 113 CYS A O 1
ATOM 919 N N . LYS A 1 114 ? 4.43 21.781 21.484 1 94.75 114 LYS A N 1
ATOM 920 C CA . LYS A 1 114 ? 4.719 22.047 22.891 1 94.75 114 LYS A CA 1
ATOM 921 C C . LYS A 1 114 ? 4.316 23.469 23.281 1 94.75 114 LYS A C 1
ATOM 923 O O . LYS A 1 114 ? 4.18 23.781 24.469 1 94.75 114 LYS A O 1
ATOM 928 N N . LEU A 1 115 ? 4.227 24.25 22.344 1 96.12 115 LEU A N 1
ATOM 929 C CA . LEU A 1 115 ? 3.816 25.625 22.625 1 96.12 115 LEU A CA 1
ATOM 930 C C . LEU A 1 115 ? 2.396 25.656 23.172 1 96.12 115 LEU A C 1
ATOM 932 O O . LEU A 1 115 ? 1.516 24.938 22.688 1 96.12 115 LEU A O 1
ATOM 936 N N . GLU A 1 116 ? 2.127 26.531 24.156 1 96.81 116 GLU A N 1
ATOM 937 C CA . GLU A 1 116 ? 0.852 26.609 24.875 1 96.81 116 GLU A CA 1
ATOM 938 C C . GLU A 1 116 ? -0.293 26.922 23.906 1 96.81 116 GLU A C 1
ATOM 940 O O . GLU A 1 116 ? -1.356 26.312 23.984 1 96.81 116 GLU A O 1
ATOM 945 N N . LYS A 1 117 ? -0.06 27.859 23.031 1 95.31 117 LYS A N 1
ATOM 946 C CA . LYS A 1 117 ? -1.094 28.266 22.094 1 95.31 117 LYS A CA 1
ATOM 947 C C . LYS A 1 117 ? -1.527 27.078 21.219 1 95.31 117 LYS A C 1
ATOM 949 O O . LYS A 1 117 ? -2.715 26.922 20.938 1 95.31 117 LYS A O 1
ATOM 954 N N . ASN A 1 118 ? -0.588 26.281 20.844 1 94.75 118 ASN A N 1
ATOM 955 C CA . ASN A 1 118 ? -0.889 25.156 19.969 1 94.75 118 ASN A CA 1
ATOM 956 C C . ASN A 1 118 ? -1.462 23.969 20.75 1 94.75 118 ASN A C 1
ATOM 958 O O . ASN A 1 118 ? -2.289 23.219 20.234 1 94.75 118 ASN A O 1
ATOM 962 N N . LYS A 1 119 ? -1.067 23.812 21.938 1 94.62 119 LYS A N 1
ATOM 963 C CA . LYS A 1 119 ? -1.686 22.812 22.812 1 94.62 119 LYS A CA 1
ATOM 964 C C . LYS A 1 119 ? -3.193 23.031 22.906 1 94.62 119 LYS A C 1
ATOM 966 O O . LYS A 1 119 ? -3.965 22.062 22.875 1 94.62 119 LYS A O 1
ATOM 971 N N . MET A 1 120 ? -3.488 24.234 23.047 1 94 120 MET A N 1
ATOM 972 C CA . MET A 1 120 ? -4.906 24.578 23.141 1 94 120 MET A CA 1
ATOM 973 C C . MET A 1 120 ? -5.645 24.188 21.859 1 94 120 MET A C 1
ATOM 975 O O . MET A 1 120 ? -6.773 23.703 21.906 1 94 120 MET A O 1
ATOM 979 N N . LYS A 1 121 ? -5.02 24.438 20.719 1 92.81 121 LYS A N 1
ATOM 980 C CA . LYS A 1 121 ? -5.605 24.094 19.422 1 92.81 121 LYS A CA 1
ATOM 981 C C . LYS A 1 121 ? -5.816 22.578 19.312 1 92.81 121 LYS A C 1
ATOM 983 O O . LYS A 1 121 ? -6.75 22.125 18.641 1 92.81 121 LYS A O 1
ATOM 988 N N . LEU A 1 122 ? -4.957 21.812 19.938 1 95.06 122 LEU A N 1
ATOM 989 C CA . LEU A 1 122 ? -4.957 20.359 19.828 1 95.06 122 LEU A CA 1
ATOM 990 C C . LEU A 1 122 ? -5.738 19.719 20.969 1 95.06 122 LEU A C 1
ATOM 992 O O . LEU A 1 122 ? -5.891 18.5 21.031 1 95.06 122 LEU A O 1
ATOM 996 N N . ALA A 1 123 ? -6.27 20.469 21.859 1 94.38 123 ALA A N 1
ATOM 997 C CA . ALA A 1 123 ? -6.867 20.016 23.109 1 94.38 123 ALA A CA 1
ATOM 998 C C . ALA A 1 123 ? -8.07 19.109 22.844 1 94.38 123 ALA A C 1
ATOM 1000 O O . ALA A 1 123 ? -8.352 18.188 23.609 1 94.38 123 ALA A O 1
ATOM 1001 N N . HIS A 1 124 ? -8.781 19.281 21.812 1 94.62 124 HIS A N 1
ATOM 1002 C CA . HIS A 1 124 ? -10.016 18.562 21.531 1 94.62 124 HIS A CA 1
ATOM 1003 C C . HIS A 1 124 ? -9.727 17.156 21 1 94.62 124 HIS A C 1
ATOM 1005 O O . HIS A 1 124 ? -10.625 16.312 20.953 1 94.62 124 HIS A O 1
ATOM 1011 N N . ILE A 1 125 ? -8.555 16.953 20.516 1 95.69 125 ILE A N 1
ATOM 1012 C CA . ILE A 1 125 ? -8.195 15.656 19.969 1 95.69 125 ILE A CA 1
ATOM 1013 C C . ILE A 1 125 ? -8.062 14.633 21.094 1 95.69 125 ILE A C 1
ATOM 1015 O O . ILE A 1 125 ? -7.285 14.836 22.031 1 95.69 125 ILE A O 1
ATOM 1019 N N . LYS A 1 126 ? -8.742 13.516 20.922 1 94.56 126 LYS A N 1
ATOM 1020 C CA . LYS A 1 126 ? -8.852 12.523 21.984 1 94.56 126 LYS A CA 1
ATOM 1021 C C . LYS A 1 126 ? -7.531 11.797 22.203 1 94.56 126 LYS A C 1
ATOM 1023 O O . LYS A 1 126 ? -7.066 11.656 23.344 1 94.56 126 LYS A O 1
ATOM 1028 N N . GLU A 1 127 ? -6.949 11.336 21.125 1 94.06 127 GLU A N 1
ATOM 1029 C CA . GLU A 1 127 ? -5.691 10.602 21.188 1 94.06 127 GLU A CA 1
ATOM 1030 C C . GLU A 1 127 ? -4.57 11.367 20.484 1 94.06 127 GLU A C 1
ATOM 1032 O O . GLU A 1 127 ? -4.559 11.477 19.266 1 94.06 127 GLU A O 1
ATOM 1037 N N . LYS A 1 128 ? -3.717 11.906 21.297 1 94.81 128 LYS A N 1
ATOM 1038 C CA . LYS A 1 128 ? -2.602 12.656 20.719 1 94.81 128 LYS A CA 1
ATOM 1039 C C . LYS A 1 128 ? -1.271 12.188 21.297 1 94.81 128 LYS A C 1
ATOM 1041 O O . LYS A 1 128 ? -1.175 11.914 22.5 1 94.81 128 LYS A O 1
ATOM 1046 N N . THR A 1 129 ? -0.443 11.859 20.406 1 93.88 129 THR A N 1
ATOM 1047 C CA . THR A 1 129 ? 0.917 11.484 20.797 1 93.88 129 THR A CA 1
ATOM 1048 C C . THR A 1 129 ? 1.938 12.25 19.953 1 93.88 129 THR A C 1
ATOM 1050 O O . THR A 1 129 ? 1.827 12.297 18.719 1 93.88 129 THR A O 1
ATOM 1053 N N . ALA A 1 130 ? 2.881 12.906 20.625 1 94.25 130 ALA A N 1
ATOM 1054 C CA . ALA A 1 130 ? 4.016 13.578 20 1 94.25 130 ALA A CA 1
ATOM 1055 C C . ALA A 1 130 ? 5.328 13.172 20.656 1 94.25 130 ALA A C 1
ATOM 1057 O O . ALA A 1 130 ? 5.473 13.258 21.875 1 94.25 130 ALA A O 1
ATOM 1058 N N . ALA A 1 131 ? 6.172 12.641 19.844 1 93.19 131 ALA A N 1
ATOM 1059 C CA . ALA A 1 131 ? 7.445 12.172 20.391 1 93.19 131 ALA A CA 1
ATOM 1060 C C . ALA A 1 131 ? 8.602 12.562 19.484 1 93.19 131 ALA A C 1
ATOM 1062 O O . ALA A 1 131 ? 8.445 12.633 18.25 1 93.19 131 ALA A O 1
ATOM 1063 N N . ARG A 1 132 ? 9.734 12.75 20.094 1 90.81 132 ARG A N 1
ATOM 1064 C CA . ARG A 1 132 ? 10.938 13.062 19.312 1 90.81 132 ARG A CA 1
ATOM 1065 C C . ARG A 1 132 ? 11.5 11.805 18.672 1 90.81 132 ARG A C 1
ATOM 1067 O O . ARG A 1 132 ? 12.102 11.867 17.594 1 90.81 132 ARG A O 1
ATOM 1074 N N . ARG A 1 133 ? 11.234 10.703 19.266 1 87.44 133 ARG A N 1
ATOM 1075 C CA . ARG A 1 133 ? 11.766 9.43 18.781 1 87.44 133 ARG A CA 1
ATOM 1076 C C . ARG A 1 133 ? 10.68 8.602 18.109 1 87.44 133 ARG A C 1
ATOM 1078 O O . ARG A 1 133 ? 9.492 8.938 18.188 1 87.44 133 ARG A O 1
ATOM 1085 N N . ASP A 1 134 ? 11.227 7.672 17.453 1 83.88 134 ASP A N 1
ATOM 1086 C CA . ASP A 1 134 ? 10.305 6.777 16.766 1 83.88 134 ASP A CA 1
ATOM 1087 C C . ASP A 1 134 ? 9.516 5.93 17.766 1 83.88 134 ASP A C 1
ATOM 1089 O O . ASP A 1 134 ? 10.102 5.113 18.484 1 83.88 134 ASP A O 1
ATOM 1093 N N . VAL A 1 135 ? 8.258 6.031 17.734 1 75.25 135 VAL A N 1
ATOM 1094 C CA . VAL A 1 135 ? 7.445 5.27 18.688 1 75.25 135 VAL A CA 1
ATOM 1095 C C . VAL A 1 135 ? 6.48 4.363 17.922 1 75.25 135 VAL A C 1
ATOM 1097 O O . VAL A 1 135 ? 5.477 3.91 18.469 1 75.25 135 VAL A O 1
ATOM 1100 N N . ARG A 1 136 ? 6.469 4.078 16.594 1 65.62 136 ARG A N 1
ATOM 1101 C CA . ARG A 1 136 ? 5.531 3.289 15.805 1 65.62 136 ARG A CA 1
ATOM 1102 C C . ARG A 1 136 ? 5.457 1.853 16.312 1 65.62 136 ARG A C 1
ATOM 1104 O O . ARG A 1 136 ? 4.434 1.186 16.156 1 65.62 136 ARG A O 1
ATOM 1111 N N . ARG A 1 137 ? 6.551 1.171 16.719 1 53.03 137 ARG A N 1
ATOM 1112 C CA . ARG A 1 137 ? 6.562 -0.228 17.141 1 53.03 137 ARG A CA 1
ATOM 1113 C C . ARG A 1 137 ? 6.211 -0.36 18.625 1 53.03 137 ARG A C 1
ATOM 1115 O O . ARG A 1 137 ? 6.266 -1.457 19.188 1 53.03 137 ARG A O 1
ATOM 1122 N N . ILE A 1 138 ? 5.84 0.684 19.172 1 40.16 138 ILE A N 1
ATOM 1123 C CA . ILE A 1 138 ? 5.609 0.524 20.609 1 40.16 138 ILE A CA 1
ATOM 1124 C C . ILE A 1 138 ? 4.117 0.334 20.875 1 40.16 138 ILE A C 1
ATOM 1126 O O . ILE A 1 138 ? 3.285 1.051 20.312 1 40.16 138 ILE A O 1
ATOM 1130 N N . ARG B 1 1 ? 12.656 12.258 -9.797 1 60.69 1 ARG B N 1
ATOM 1131 C CA . ARG B 1 1 ? 12.109 11.094 -10.492 1 60.69 1 ARG B CA 1
ATOM 1132 C C . ARG B 1 1 ? 10.609 10.961 -10.234 1 60.69 1 ARG B C 1
ATOM 1134 O O . ARG B 1 1 ? 10.125 11.336 -9.164 1 60.69 1 ARG B O 1
ATOM 1141 N N . SER B 1 2 ? 9.875 10.477 -11.391 1 83.94 2 SER B N 1
ATOM 1142 C CA . SER B 1 2 ? 8.422 10.484 -11.516 1 83.94 2 SER B CA 1
ATOM 1143 C C . SER B 1 2 ? 7.789 9.344 -10.719 1 83.94 2 SER B C 1
ATOM 1145 O O . SER B 1 2 ? 8.469 8.672 -9.945 1 83.94 2 SER B O 1
ATOM 1147 N N . PHE B 1 3 ? 6.547 9.258 -10.625 1 90 3 PHE B N 1
ATOM 1148 C CA . PHE B 1 3 ? 5.734 8.273 -9.914 1 90 3 PHE B CA 1
ATOM 1149 C C . PHE B 1 3 ? 6.098 6.863 -10.352 1 90 3 PHE B C 1
ATOM 1151 O O . PHE B 1 3 ? 5.949 5.91 -9.586 1 90 3 PHE B O 1
ATOM 1158 N N . THR B 1 4 ? 6.711 6.766 -11.477 1 90.69 4 THR B N 1
ATOM 1159 C CA . THR B 1 4 ? 7.074 5.461 -12.023 1 90.69 4 THR B CA 1
ATOM 1160 C C . THR B 1 4 ? 8.227 4.848 -11.234 1 90.69 4 THR B C 1
ATOM 1162 O O . THR B 1 4 ? 8.523 3.66 -11.383 1 90.69 4 THR B O 1
ATOM 1165 N N . SER B 1 5 ? 8.898 5.68 -10.406 1 94.25 5 SER B N 1
ATOM 1166 C CA . SER B 1 5 ? 10.016 5.176 -9.617 1 94.25 5 SER B CA 1
ATOM 1167 C C . SER B 1 5 ? 9.547 4.633 -8.273 1 94.25 5 SER B C 1
ATOM 1169 O O . SER B 1 5 ? 10.352 4.414 -7.367 1 94.25 5 SER B O 1
ATOM 1171 N N . LEU B 1 6 ? 8.266 4.367 -8.125 1 95.88 6 LEU B N 1
ATOM 1172 C CA . LEU B 1 6 ? 7.703 3.781 -6.914 1 95.88 6 LEU B CA 1
ATOM 1173 C C . LEU B 1 6 ? 8.352 2.438 -6.609 1 95.88 6 LEU B C 1
ATOM 1175 O O . LEU B 1 6 ? 8.625 1.651 -7.52 1 95.88 6 LEU B O 1
ATOM 1179 N N . GLU B 1 7 ? 8.555 2.191 -5.344 1 97.75 7 GLU B N 1
ATOM 1180 C CA . GLU B 1 7 ? 9.336 1.024 -4.953 1 97.75 7 GLU B CA 1
ATOM 1181 C C . GLU B 1 7 ? 8.461 -0.038 -4.297 1 97.75 7 GLU B C 1
ATOM 1183 O O . GLU B 1 7 ? 8.766 -1.23 -4.359 1 97.75 7 GLU B O 1
ATOM 1188 N N . SER B 1 8 ? 7.465 0.317 -3.58 1 98.25 8 SER B N 1
ATOM 1189 C CA . SER B 1 8 ? 6.535 -0.613 -2.943 1 98.25 8 SER B CA 1
ATOM 1190 C C . SER B 1 8 ? 5.102 -0.099 -3.014 1 98.25 8 SER B C 1
ATOM 1192 O O . SER B 1 8 ? 4.867 1.108 -2.928 1 98.25 8 SER B O 1
ATOM 1194 N N . LEU B 1 9 ? 4.23 -1.055 -3.215 1 98.12 9 LEU B N 1
ATOM 1195 C CA . LEU B 1 9 ? 2.824 -0.726 -3.4 1 98.12 9 LEU B CA 1
ATOM 1196 C C . LEU B 1 9 ? 1.93 -1.753 -2.713 1 98.12 9 LEU B C 1
ATOM 1198 O O . LEU B 1 9 ? 2.15 -2.959 -2.842 1 98.12 9 LEU B O 1
ATOM 1202 N N . LEU B 1 10 ? 1.026 -1.276 -1.939 1 98.19 10 LEU B N 1
ATOM 1203 C CA . LEU B 1 10 ? -0.011 -2.117 -1.354 1 98.19 10 LEU B CA 1
ATOM 1204 C C . LEU B 1 10 ? -1.398 -1.61 -1.729 1 98.19 10 LEU B C 1
ATOM 1206 O O . LEU B 1 10 ? -1.699 -0.427 -1.558 1 98.19 10 LEU B O 1
ATOM 1210 N N . LEU B 1 11 ? -2.209 -2.463 -2.254 1 97.75 11 LEU B N 1
ATOM 1211 C CA . LEU B 1 11 ? -3.584 -2.158 -2.633 1 97.75 11 LEU B CA 1
ATOM 1212 C C . LEU B 1 11 ? -4.566 -3.033 -1.864 1 97.75 11 LEU B C 1
ATOM 1214 O O . LEU B 1 11 ? -4.398 -4.254 -1.799 1 97.75 11 LEU B O 1
ATOM 1218 N N . TYR B 1 12 ? -5.52 -2.449 -1.284 1 97.69 12 TYR B N 1
ATOM 1219 C CA . TYR B 1 12 ? -6.598 -3.166 -0.617 1 97.69 12 TYR B CA 1
ATOM 1220 C C . TYR B 1 12 ? -7.961 -2.68 -1.104 1 97.69 12 TYR B C 1
ATOM 1222 O O . TYR B 1 12 ? -8.242 -1.479 -1.081 1 97.69 12 TYR B O 1
ATOM 1230 N N . GLY B 1 13 ? -8.75 -3.656 -1.598 1 96.06 13 GLY B N 1
ATOM 1231 C CA . GLY B 1 13 ? -10.109 -3.363 -2.047 1 96.06 13 GLY B CA 1
ATOM 1232 C C . GLY B 1 13 ? -10.922 -4.609 -2.34 1 96.06 13 GLY B C 1
ATOM 1233 O O . GLY B 1 13 ? -10.445 -5.52 -3.021 1 96.06 13 GLY B O 1
ATOM 1234 N N . TYR B 1 14 ? -12.109 -4.645 -1.935 1 90.25 14 TYR B N 1
ATOM 1235 C CA . TYR B 1 14 ? -12.938 -5.836 -2.029 1 90.25 14 TYR B CA 1
ATOM 1236 C C . TYR B 1 14 ? -13.578 -5.949 -3.41 1 90.25 14 TYR B C 1
ATOM 1238 O O . TYR B 1 14 ? -13.789 -7.055 -3.918 1 90.25 14 TYR B O 1
ATOM 1246 N N . HIS B 1 15 ? -13.883 -4.863 -4 1 90.62 15 HIS B N 1
ATOM 1247 C CA . HIS B 1 15 ? -14.695 -4.906 -5.207 1 90.62 15 HIS B CA 1
ATOM 1248 C C . HIS B 1 15 ? -13.867 -4.578 -6.445 1 90.62 15 HIS B C 1
ATOM 1250 O O . HIS B 1 15 ? -14.406 -4.133 -7.461 1 90.62 15 HIS B O 1
ATOM 1256 N N . ILE B 1 16 ? -12.648 -4.863 -6.375 1 92.94 16 ILE B N 1
ATOM 1257 C CA . ILE B 1 16 ? -11.789 -4.57 -7.52 1 92.94 16 ILE B CA 1
ATOM 1258 C C . ILE B 1 16 ? -11.664 -5.812 -8.398 1 92.94 16 ILE B C 1
ATOM 1260 O O . ILE B 1 16 ? -11.242 -6.871 -7.934 1 92.94 16 ILE B O 1
ATOM 1264 N N . HIS B 1 17 ? -11.945 -5.641 -9.633 1 92.5 17 HIS B N 1
ATOM 1265 C CA . HIS B 1 17 ? -11.969 -6.809 -10.508 1 92.5 17 HIS B CA 1
ATOM 1266 C C . HIS B 1 17 ? -10.773 -6.809 -11.453 1 92.5 17 HIS B C 1
ATOM 1268 O O . HIS B 1 17 ? -10.398 -7.859 -11.977 1 92.5 17 HIS B O 1
ATOM 1274 N N . LYS B 1 18 ? -10.336 -5.59 -11.727 1 92.19 18 LYS B N 1
ATOM 1275 C CA . LYS B 1 18 ? -9.219 -5.465 -12.656 1 92.19 18 LYS B CA 1
ATOM 1276 C C . LYS B 1 18 ? -8.188 -4.457 -12.141 1 92.19 18 LYS B C 1
ATOM 1278 O O . LYS B 1 18 ? -8.539 -3.484 -11.477 1 92.19 18 LYS B O 1
ATOM 1283 N N . LEU B 1 19 ? -6.98 -4.719 -12.453 1 93.12 19 LEU B N 1
ATOM 1284 C CA . LEU B 1 19 ? -5.91 -3.785 -12.133 1 93.12 19 LEU B CA 1
ATOM 1285 C C . LEU B 1 19 ? -5.754 -2.734 -13.227 1 93.12 19 LEU B C 1
ATOM 1287 O O . LEU B 1 19 ? -5.945 -3.029 -14.406 1 93.12 19 LEU B O 1
ATOM 1291 N N . PRO B 1 20 ? -5.426 -1.595 -12.852 1 89.69 20 PRO B N 1
ATOM 1292 C CA . PRO B 1 20 ? -5.23 -0.547 -13.852 1 89.69 20 PRO B CA 1
ATOM 1293 C C . PRO B 1 20 ? -3.969 -0.756 -14.688 1 89.69 20 PRO B C 1
ATOM 1295 O O . PRO B 1 20 ? -3.029 -1.418 -14.234 1 89.69 20 PRO B O 1
ATOM 1298 N N . GLU B 1 21 ? -3.998 -0.119 -15.906 1 88.94 21 GLU B N 1
ATOM 1299 C CA . GLU B 1 21 ? -2.906 -0.317 -16.859 1 88.94 21 GLU B CA 1
ATOM 1300 C C . GLU B 1 21 ? -1.617 0.33 -16.359 1 88.94 21 GLU B C 1
ATOM 1302 O O . GLU B 1 21 ? -0.523 -0.185 -16.594 1 88.94 21 GLU B O 1
ATOM 1307 N N . TRP B 1 22 ? -1.794 1.38 -15.656 1 88 22 TRP B N 1
ATOM 1308 C CA . TRP B 1 22 ? -0.622 2.135 -15.227 1 88 22 TRP B CA 1
ATOM 1309 C C . TRP B 1 22 ? 0.223 1.32 -14.258 1 88 22 TRP B C 1
ATOM 1311 O O . TRP B 1 22 ? 1.381 1.658 -13.992 1 88 22 TRP B O 1
ATOM 1321 N N . LEU B 1 23 ? -0.351 0.312 -13.68 1 92.81 23 LEU B N 1
ATOM 1322 C CA . LEU B 1 23 ? 0.396 -0.511 -12.734 1 92.81 23 LEU B CA 1
ATOM 1323 C C . LEU B 1 23 ? 1.648 -1.087 -13.383 1 92.81 23 LEU B C 1
ATOM 1325 O O . LEU B 1 23 ? 2.699 -1.18 -12.742 1 92.81 23 LEU B O 1
ATOM 1329 N N . GLY B 1 24 ? 1.539 -1.365 -14.633 1 93.31 24 GLY B N 1
ATOM 1330 C CA . GLY B 1 24 ? 2.664 -1.918 -15.375 1 93.31 24 GLY B CA 1
ATOM 1331 C C . GLY B 1 24 ? 3.766 -0.907 -15.625 1 93.31 24 GLY B C 1
ATOM 1332 O O . GLY B 1 24 ? 4.867 -1.273 -16.047 1 93.31 24 GLY B O 1
ATOM 1333 N N . GLU B 1 25 ? 3.477 0.36 -15.391 1 93.12 25 GLU B N 1
ATOM 1334 C CA . GLU B 1 25 ? 4.449 1.418 -15.641 1 93.12 25 GLU B CA 1
ATOM 1335 C C . GLU B 1 25 ? 5.398 1.59 -14.453 1 93.12 25 GLU B C 1
ATOM 1337 O O . GLU B 1 25 ? 6.402 2.293 -14.555 1 93.12 25 GLU B O 1
ATOM 1342 N N . LEU B 1 26 ? 5.141 0.952 -13.383 1 95.19 26 LEU B N 1
ATOM 1343 C CA . LEU B 1 26 ? 5.945 1.094 -12.18 1 95.19 26 LEU B CA 1
ATOM 1344 C C . LEU B 1 26 ? 7.172 0.188 -12.227 1 95.19 26 LEU B C 1
ATOM 1346 O O . LEU B 1 26 ? 7.312 -0.721 -11.406 1 95.19 26 LEU B O 1
ATOM 1350 N N . THR B 1 27 ? 8.086 0.505 -13.078 1 94.62 27 THR B N 1
ATOM 1351 C CA . THR B 1 27 ? 9.18 -0.376 -13.461 1 94.62 27 THR B CA 1
ATOM 1352 C C . THR B 1 27 ? 10.227 -0.446 -12.352 1 94.62 27 THR B C 1
ATOM 1354 O O . THR B 1 27 ? 11.117 -1.301 -12.383 1 94.62 27 THR B O 1
ATOM 1357 N N . SER B 1 28 ? 10.133 0.38 -11.281 1 96.38 28 SER B N 1
ATOM 1358 C CA . SER B 1 28 ? 11.078 0.346 -10.164 1 96.38 28 SER B CA 1
ATOM 1359 C C . SER B 1 28 ? 10.492 -0.403 -8.977 1 96.38 28 SER B C 1
ATOM 1361 O O . SER B 1 28 ? 11.133 -0.494 -7.922 1 96.38 28 SER B O 1
ATOM 1363 N N . LEU B 1 29 ? 9.375 -1.013 -9.148 1 97.44 29 LEU B N 1
ATOM 1364 C CA . LEU B 1 29 ? 8.672 -1.68 -8.062 1 97.44 29 LEU B CA 1
ATOM 1365 C C . LEU B 1 29 ? 9.398 -2.957 -7.648 1 97.44 29 LEU B C 1
ATOM 1367 O O . LEU B 1 29 ? 9.672 -3.818 -8.484 1 97.44 29 LEU B O 1
ATOM 1371 N N . TRP B 1 30 ? 9.688 -3.057 -6.402 1 97.69 30 TRP B N 1
ATOM 1372 C CA . TRP B 1 30 ? 10.336 -4.293 -5.977 1 97.69 30 TRP B CA 1
ATOM 1373 C C . TRP B 1 30 ? 9.406 -5.125 -5.105 1 97.69 30 TRP B C 1
ATOM 1375 O O . TRP B 1 30 ? 9.602 -6.332 -4.953 1 97.69 30 TRP B O 1
ATOM 1385 N N . ARG B 1 31 ? 8.406 -4.438 -4.52 1 98.62 31 ARG B N 1
ATOM 1386 C CA . ARG B 1 31 ? 7.43 -5.141 -3.691 1 98.62 31 ARG B CA 1
ATOM 1387 C C . ARG B 1 31 ? 6.008 -4.75 -4.074 1 98.62 31 ARG B C 1
ATOM 1389 O O . ARG B 1 31 ? 5.688 -3.561 -4.168 1 98.62 31 ARG B O 1
ATOM 1396 N N . LEU B 1 32 ? 5.16 -5.75 -4.312 1 98.44 32 LEU B N 1
ATOM 1397 C CA . LEU B 1 32 ? 3.756 -5.539 -4.648 1 98.44 32 LEU B CA 1
ATOM 1398 C C . LEU B 1 32 ? 2.852 -6.426 -3.803 1 98.44 32 LEU B C 1
ATOM 1400 O O . LEU B 1 32 ? 3.008 -7.652 -3.795 1 98.44 32 LEU B O 1
ATOM 1404 N N . ASN B 1 33 ? 1.972 -5.824 -3.053 1 98.38 33 ASN B N 1
ATOM 1405 C CA . ASN B 1 33 ? 0.976 -6.523 -2.25 1 98.38 33 ASN B CA 1
ATOM 1406 C C . ASN B 1 33 ? -0.443 -6.203 -2.709 1 98.38 33 ASN B C 1
ATOM 1408 O O . ASN B 1 33 ? -0.854 -5.039 -2.701 1 98.38 33 ASN B O 1
ATOM 1412 N N . LEU B 1 34 ? -1.129 -7.199 -3.129 1 97.75 34 LEU B N 1
ATOM 1413 C CA . LEU B 1 34 ? -2.498 -7.039 -3.607 1 97.75 34 LEU B CA 1
ATOM 1414 C C . LEU B 1 34 ? -3.479 -7.777 -2.703 1 97.75 34 LEU B C 1
ATOM 1416 O O . LEU B 1 34 ? -3.389 -8.992 -2.545 1 97.75 34 LEU B O 1
ATOM 1420 N N . CYS B 1 35 ? -4.277 -7.102 -2.096 1 97.62 35 CYS B N 1
ATOM 1421 C CA . CYS B 1 35 ? -5.414 -7.641 -1.36 1 97.62 35 CYS B CA 1
ATOM 1422 C C . CYS B 1 35 ? -6.73 -7.219 -2.008 1 97.62 35 CYS B C 1
ATOM 1424 O O . CYS B 1 35 ? -7.402 -6.309 -1.523 1 97.62 35 CYS B O 1
ATOM 1426 N N . LEU B 1 36 ? -7.059 -7.973 -3.104 1 95.75 36 LEU B N 1
ATOM 1427 C CA . LEU B 1 36 ? -8.18 -7.594 -3.957 1 95.75 36 LEU B CA 1
ATOM 1428 C C . LEU B 1 36 ? -9.172 -8.742 -4.102 1 95.75 36 LEU B C 1
ATOM 1430 O O . LEU B 1 36 ? -8.93 -9.688 -4.855 1 95.75 36 LEU B O 1
ATOM 1434 N N . GLY B 1 37 ? -10.25 -8.648 -3.443 1 92.5 37 GLY B N 1
ATOM 1435 C CA . GLY B 1 37 ? -11.211 -9.727 -3.281 1 92.5 37 GLY B CA 1
ATOM 1436 C C . GLY B 1 37 ? -11.734 -10.266 -4.602 1 92.5 37 GLY B C 1
ATOM 1437 O O . GLY B 1 37 ? -11.836 -11.477 -4.789 1 92.5 37 GLY B O 1
ATOM 1438 N N . ASN B 1 38 ? -12.07 -9.438 -5.578 1 93.19 38 ASN B N 1
ATOM 1439 C CA . ASN B 1 38 ? -12.727 -9.852 -6.816 1 93.19 38 ASN B CA 1
ATOM 1440 C C . ASN B 1 38 ? -11.758 -9.812 -8 1 93.19 38 ASN B C 1
ATOM 1442 O O . ASN B 1 38 ? -12.188 -9.812 -9.156 1 93.19 38 ASN B O 1
ATOM 1446 N N . LEU B 1 39 ? -10.484 -9.797 -7.664 1 95.38 39 LEU B N 1
ATOM 1447 C CA . LEU B 1 39 ? -9.5 -9.75 -8.742 1 95.38 39 LEU B CA 1
ATOM 1448 C C . LEU B 1 39 ? -9.578 -11.008 -9.602 1 95.38 39 LEU B C 1
ATOM 1450 O O . LEU B 1 39 ? -9.492 -12.125 -9.086 1 95.38 39 LEU B O 1
ATOM 1454 N N . GLN B 1 40 ? -9.672 -10.828 -10.82 1 94.31 40 GLN B N 1
ATOM 1455 C CA . GLN B 1 40 ? -9.898 -11.969 -11.703 1 94.31 40 GLN B CA 1
ATOM 1456 C C . GLN B 1 40 ? -8.594 -12.43 -12.352 1 94.31 40 GLN B C 1
ATOM 1458 O O . GLN B 1 40 ? -8.414 -13.617 -12.633 1 94.31 40 GLN B O 1
ATOM 1463 N N . GLU B 1 41 ? -7.793 -11.453 -12.625 1 94.19 41 GLU B N 1
ATOM 1464 C CA . GLU B 1 41 ? -6.535 -11.781 -13.281 1 94.19 41 GLU B CA 1
ATOM 1465 C C . GLU B 1 41 ? -5.469 -10.727 -12.992 1 94.19 41 GLU B C 1
ATOM 1467 O O . GLU B 1 41 ? -5.789 -9.594 -12.641 1 94.19 41 GLU B O 1
ATOM 1472 N N . LEU B 1 42 ? -4.227 -11.18 -13.102 1 93.69 42 LEU B N 1
ATOM 1473 C CA . LEU B 1 42 ? -3.125 -10.219 -13.109 1 93.69 42 LEU B CA 1
ATOM 1474 C C . LEU B 1 42 ? -2.941 -9.617 -14.5 1 93.69 42 LEU B C 1
ATOM 1476 O O . LEU B 1 42 ? -2.818 -10.344 -15.484 1 93.69 42 LEU B O 1
ATOM 1480 N N . HIS B 1 43 ? -2.928 -8.383 -14.484 1 91 43 HIS B N 1
ATOM 1481 C CA . HIS B 1 43 ? -2.854 -7.676 -15.758 1 91 43 HIS B CA 1
ATOM 1482 C C . HIS B 1 43 ? -1.543 -7.977 -16.484 1 91 43 HIS B C 1
ATOM 1484 O O . HIS B 1 43 ? -0.485 -8.039 -15.852 1 91 43 HIS B O 1
ATOM 1490 N N . LYS B 1 44 ? -1.565 -8.086 -17.875 1 91 44 LYS B N 1
ATOM 1491 C CA . LYS B 1 44 ? -0.416 -8.492 -18.688 1 91 44 LYS B CA 1
ATOM 1492 C C . LYS B 1 44 ? 0.711 -7.465 -18.578 1 91 44 LYS B C 1
ATOM 1494 O O . LYS B 1 44 ? 1.889 -7.82 -18.641 1 91 44 LYS B O 1
ATOM 1499 N N . ASN B 1 45 ? 0.333 -6.242 -18.406 1 91.56 45 ASN B N 1
ATOM 1500 C CA . ASN B 1 45 ? 1.334 -5.184 -18.328 1 91.56 45 ASN B CA 1
ATOM 1501 C C . ASN B 1 45 ? 2.223 -5.34 -17.094 1 91.56 45 ASN B C 1
ATOM 1503 O O . ASN B 1 45 ? 3.293 -4.734 -17.016 1 91.56 45 ASN B O 1
ATOM 1507 N N . MET B 1 46 ? 1.83 -6.156 -16.219 1 93.5 46 MET B N 1
ATOM 1508 C CA . MET B 1 46 ? 2.656 -6.387 -15.039 1 93.5 46 MET B CA 1
ATOM 1509 C C . MET B 1 46 ? 3.926 -7.148 -15.406 1 93.5 46 MET B C 1
ATOM 1511 O O . MET B 1 46 ? 4.867 -7.211 -14.609 1 93.5 46 MET B O 1
ATOM 1515 N N . ARG B 1 47 ? 3.91 -7.672 -16.594 1 94.19 47 ARG B N 1
ATOM 1516 C CA . ARG B 1 47 ? 5.113 -8.312 -17.109 1 94.19 47 ARG B CA 1
ATOM 1517 C C . ARG B 1 47 ? 6.289 -7.336 -17.125 1 94.19 47 ARG B C 1
ATOM 1519 O O . ARG B 1 47 ? 7.449 -7.754 -17.125 1 94.19 47 ARG B O 1
ATOM 1526 N N . GLN B 1 48 ? 6.012 -6.113 -17.125 1 95.44 48 GLN B N 1
ATOM 1527 C CA . GLN B 1 48 ? 7.02 -5.066 -17.234 1 95.44 48 GLN B CA 1
ATOM 1528 C C . GLN B 1 48 ? 7.641 -4.75 -15.883 1 95.44 48 GLN B C 1
ATOM 1530 O O . GLN B 1 48 ? 8.586 -3.961 -15.789 1 95.44 48 GLN B O 1
ATOM 1535 N N . LEU B 1 49 ? 7.141 -5.355 -14.875 1 96.88 49 LEU B N 1
ATOM 1536 C CA . LEU B 1 49 ? 7.684 -5.102 -13.539 1 96.88 49 LEU B CA 1
ATOM 1537 C C . LEU B 1 49 ? 8.945 -5.93 -13.305 1 96.88 49 LEU B C 1
ATOM 1539 O O . LEU B 1 49 ? 8.984 -6.754 -12.383 1 96.88 49 LEU B O 1
ATOM 1543 N N . THR B 1 50 ? 9.977 -5.621 -14.039 1 95.94 50 THR B N 1
ATOM 1544 C CA . THR B 1 50 ? 11.164 -6.461 -14.125 1 95.94 50 THR B CA 1
ATOM 1545 C C . THR B 1 50 ? 12.008 -6.344 -12.859 1 95.94 50 THR B C 1
ATOM 1547 O O . THR B 1 50 ? 12.906 -7.152 -12.625 1 95.94 50 THR B O 1
ATOM 1550 N N . GLN B 1 51 ? 11.727 -5.348 -11.977 1 97.44 51 GLN B N 1
ATOM 1551 C CA . GLN B 1 51 ? 12.477 -5.184 -10.734 1 97.44 51 GLN B CA 1
ATOM 1552 C C . GLN B 1 51 ? 11.75 -5.828 -9.562 1 97.44 51 GLN B C 1
ATOM 1554 O O . GLN B 1 51 ? 12.242 -5.801 -8.43 1 97.44 51 GLN B O 1
ATOM 1559 N N . LEU B 1 52 ? 10.602 -6.422 -9.789 1 97.94 52 LEU B N 1
ATOM 1560 C CA . LEU B 1 52 ? 9.773 -6.984 -8.727 1 97.94 52 LEU B CA 1
ATOM 1561 C C . LEU B 1 52 ? 10.484 -8.148 -8.047 1 97.94 52 LEU B C 1
ATOM 1563 O O . LEU B 1 52 ? 10.914 -9.094 -8.711 1 97.94 52 LEU B O 1
ATOM 1567 N N . GLN B 1 53 ? 10.586 -8.062 -6.738 1 98.31 53 GLN B N 1
ATOM 1568 C CA . GLN B 1 53 ? 11.266 -9.094 -5.969 1 98.31 53 GLN B CA 1
ATOM 1569 C C . GLN B 1 53 ? 10.289 -9.859 -5.082 1 98.31 53 GLN B C 1
ATOM 1571 O O . GLN B 1 53 ? 10.508 -11.031 -4.77 1 98.31 53 GLN B O 1
ATOM 1576 N N . SER B 1 54 ? 9.219 -9.172 -4.699 1 98.5 54 SER B N 1
ATOM 1577 C CA . SER B 1 54 ? 8.242 -9.773 -3.797 1 98.5 54 SER B CA 1
ATOM 1578 C C . SER B 1 54 ? 6.816 -9.484 -4.262 1 98.5 54 SER B C 1
ATOM 1580 O O . SER B 1 54 ? 6.457 -8.328 -4.5 1 98.5 54 SER B O 1
ATOM 1582 N N . LEU B 1 55 ? 6.055 -10.578 -4.406 1 98.06 55 LEU B N 1
ATOM 1583 C CA . LEU B 1 55 ? 4.641 -10.477 -4.754 1 98.06 55 LEU B CA 1
ATOM 1584 C C . LEU B 1 55 ? 3.771 -11.172 -3.711 1 98.06 55 LEU B C 1
ATOM 1586 O O . LEU B 1 55 ? 4.02 -12.328 -3.361 1 98.06 55 LEU B O 1
ATOM 1590 N N . SER B 1 56 ? 2.818 -10.477 -3.197 1 98.25 56 SER B N 1
ATOM 1591 C CA . SER B 1 56 ? 1.85 -11.031 -2.258 1 98.25 56 SER B CA 1
ATOM 1592 C C . SER B 1 56 ? 0.425 -10.875 -2.777 1 98.25 56 SER B C 1
ATOM 1594 O O . SER B 1 56 ? 0.027 -9.789 -3.201 1 98.25 56 SER B O 1
ATOM 1596 N N . LEU B 1 57 ? -0.279 -11.93 -2.826 1 97.69 57 LEU B N 1
ATOM 1597 C CA . LEU B 1 57 ? -1.699 -11.961 -3.158 1 97.69 57 LEU B CA 1
ATOM 1598 C C . LEU B 1 57 ? -2.525 -12.42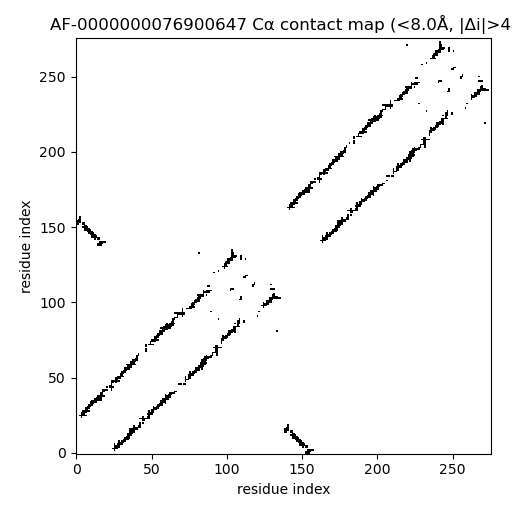2 -1.962 1 97.69 57 LEU B C 1
ATOM 1600 O O . LEU B 1 57 ? -2.338 -13.539 -1.464 1 97.69 57 LEU B O 1
ATOM 1604 N N . GLU B 1 58 ? -3.408 -11.562 -1.564 1 97.19 58 GLU B N 1
ATOM 1605 C CA . GLU B 1 58 ? -4.195 -11.844 -0.368 1 97.19 58 GLU B CA 1
ATOM 1606 C C . GLU B 1 58 ? -5.688 -11.703 -0.644 1 97.19 58 GLU B C 1
ATOM 1608 O O . GLU B 1 58 ? -6.133 -10.695 -1.19 1 97.19 58 GLU B O 1
ATOM 1613 N N . LYS B 1 59 ? -6.469 -12.758 -0.325 1 96.38 59 LYS B N 1
ATOM 1614 C CA . LYS B 1 59 ? -7.926 -12.773 -0.419 1 96.38 59 LYS B CA 1
ATOM 1615 C C . LYS B 1 59 ? -8.383 -12.477 -1.844 1 96.38 59 LYS B C 1
ATOM 1617 O O . LYS B 1 59 ? -9.367 -11.766 -2.049 1 96.38 59 LYS B O 1
ATOM 1622 N N . CYS B 1 60 ? -7.555 -12.898 -2.758 1 96 60 CYS B N 1
ATOM 1623 C CA . CYS B 1 60 ? -7.938 -12.82 -4.164 1 96 60 CYS B CA 1
ATOM 1624 C C . CYS B 1 60 ? -8.703 -14.062 -4.59 1 96 60 CYS B C 1
ATOM 1626 O O . CYS B 1 60 ? -8.203 -14.859 -5.395 1 96 60 CYS B O 1
ATOM 1628 N N . ASN B 1 61 ? -9.891 -14.125 -4.207 1 93.5 61 ASN B N 1
ATOM 1629 C CA . ASN B 1 61 ? -10.672 -15.352 -4.285 1 93.5 61 ASN B CA 1
ATOM 1630 C C . ASN B 1 61 ? -11.117 -15.648 -5.715 1 93.5 61 ASN B C 1
ATOM 1632 O O . ASN B 1 61 ? -11.367 -16.797 -6.066 1 93.5 61 ASN B O 1
ATOM 1636 N N . LYS B 1 62 ? -11.211 -14.672 -6.523 1 95 62 LYS B N 1
ATOM 1637 C CA . LYS B 1 62 ? -11.688 -14.875 -7.891 1 95 62 LYS B CA 1
ATOM 1638 C C . LYS B 1 62 ? -10.523 -15.133 -8.844 1 95 62 LYS B C 1
ATOM 1640 O O . LYS B 1 62 ? -10.734 -15.383 -10.031 1 95 62 LYS B O 1
ATOM 1645 N N . LEU B 1 63 ? -9.344 -15.023 -8.32 1 95.75 63 LEU B N 1
ATOM 1646 C CA . LEU B 1 63 ? -8.164 -15.367 -9.109 1 95.75 63 LEU B CA 1
ATOM 1647 C C . LEU B 1 63 ? -8.008 -16.875 -9.219 1 95.75 63 LEU B C 1
ATOM 1649 O O . LEU B 1 63 ? -7.809 -17.562 -8.211 1 95.75 63 LEU B O 1
ATOM 1653 N N . THR B 1 64 ? -8 -17.406 -10.383 1 94.75 64 THR B N 1
ATOM 1654 C CA . THR B 1 64 ? -8.078 -18.859 -10.539 1 94.75 64 THR B CA 1
ATOM 1655 C C . THR B 1 64 ? -6.727 -19.438 -10.953 1 94.75 64 THR B C 1
ATOM 1657 O O . THR B 1 64 ? -6.5 -20.641 -10.844 1 94.75 64 THR B O 1
ATOM 1660 N N . SER B 1 65 ? -5.926 -18.625 -11.484 1 93.5 65 SER B N 1
ATOM 1661 C CA . SER B 1 65 ? -4.605 -19.094 -11.906 1 93.5 65 SER B CA 1
ATOM 1662 C C . SER B 1 65 ? -3.592 -17.953 -11.891 1 93.5 65 SER B C 1
ATOM 1664 O O . SER B 1 65 ? -3.967 -16.781 -11.867 1 93.5 65 SER B O 1
ATOM 1666 N N . LEU B 1 66 ? -2.32 -18.328 -11.828 1 94.19 66 LEU B N 1
ATOM 1667 C CA . LEU B 1 66 ? -1.229 -17.375 -12.039 1 94.19 66 LEU B CA 1
ATOM 1668 C C . LEU B 1 66 ? -0.728 -17.438 -13.477 1 94.19 66 LEU B C 1
ATOM 1670 O O . LEU B 1 66 ? -0.583 -18.516 -14.047 1 94.19 66 LEU B O 1
ATOM 1674 N N . PRO B 1 67 ? -0.489 -16.312 -13.961 1 92.5 67 PRO B N 1
ATOM 1675 C CA . PRO B 1 67 ? -0.082 -16.281 -15.367 1 92.5 67 PRO B CA 1
ATOM 1676 C C . PRO B 1 67 ? 1.326 -16.828 -15.586 1 92.5 67 PRO B C 1
ATOM 1678 O O . PRO B 1 67 ? 2.164 -16.766 -14.688 1 92.5 67 PRO B O 1
ATOM 1681 N N . GLN B 1 68 ? 1.557 -17.297 -16.844 1 89.38 68 GLN B N 1
ATOM 1682 C CA . GLN B 1 68 ? 2.842 -17.891 -17.188 1 89.38 68 GLN B CA 1
ATOM 1683 C C . GLN B 1 68 ? 3.955 -16.844 -17.172 1 89.38 68 GLN B C 1
ATOM 1685 O O . GLN B 1 68 ? 5.09 -17.141 -16.812 1 89.38 68 GLN B O 1
ATOM 1690 N N . TRP B 1 69 ? 3.559 -15.688 -17.516 1 91 69 TRP B N 1
ATOM 1691 C CA . TRP B 1 69 ? 4.57 -14.641 -17.641 1 91 69 TRP B CA 1
ATOM 1692 C C . TRP B 1 69 ? 5.176 -14.312 -16.281 1 91 69 TRP B C 1
ATOM 1694 O O . TRP B 1 69 ? 6.184 -13.609 -16.188 1 91 69 TRP B O 1
ATOM 1704 N N . LEU B 1 70 ? 4.523 -14.75 -15.164 1 92.25 70 LEU B N 1
ATOM 1705 C CA . LEU B 1 70 ? 5.094 -14.516 -13.844 1 92.25 70 LEU B CA 1
ATOM 1706 C C . LEU B 1 70 ? 6.52 -15.047 -13.766 1 92.25 70 LEU B C 1
ATOM 1708 O O . LEU B 1 70 ? 7.363 -14.477 -13.07 1 92.25 70 LEU B O 1
ATOM 1712 N N . GLY B 1 71 ? 6.781 -16.109 -14.477 1 91.44 71 GLY B N 1
ATOM 1713 C CA . GLY B 1 71 ? 8.109 -16.688 -14.539 1 91.44 71 GLY B CA 1
ATOM 1714 C C . GLY B 1 71 ? 9.117 -15.812 -15.266 1 91.44 71 GLY B C 1
ATOM 1715 O O . GLY B 1 71 ? 10.32 -16.031 -15.156 1 91.44 71 GLY B O 1
ATOM 1716 N N . GLU B 1 72 ? 8.602 -14.859 -16.031 1 92.75 72 GLU B N 1
ATOM 1717 C CA . GLU B 1 72 ? 9.469 -13.945 -16.781 1 92.75 72 GLU B CA 1
ATOM 1718 C C . GLU B 1 72 ? 10.07 -12.891 -15.859 1 92.75 72 GLU B C 1
ATOM 1720 O O . GLU B 1 72 ? 11.031 -12.219 -16.234 1 92.75 72 GLU B O 1
ATOM 1725 N N . LEU B 1 73 ? 9.5 -12.758 -14.734 1 95.5 73 LEU B N 1
ATOM 1726 C CA . LEU B 1 73 ? 10.07 -11.852 -13.75 1 95.5 73 LEU B CA 1
ATOM 1727 C C . LEU B 1 73 ? 11.25 -12.492 -13.031 1 95.5 73 LEU B C 1
ATOM 1729 O O . LEU B 1 73 ? 11.086 -13.094 -11.961 1 95.5 73 LEU B O 1
ATOM 1733 N N . THR B 1 74 ? 12.453 -12.289 -13.531 1 95.31 74 THR B N 1
ATOM 1734 C CA . THR B 1 74 ? 13.625 -13.055 -13.148 1 95.31 74 THR B CA 1
ATOM 1735 C C . THR B 1 74 ? 14.102 -12.656 -11.758 1 95.31 74 THR B C 1
ATOM 1737 O O . THR B 1 74 ? 14.828 -13.406 -11.102 1 95.31 74 THR B O 1
ATOM 1740 N N . LEU B 1 75 ? 13.68 -11.492 -11.289 1 97.12 75 LEU B N 1
ATOM 1741 C CA . LEU B 1 75 ? 14.133 -11.039 -9.977 1 97.12 75 LEU B CA 1
ATOM 1742 C C . LEU B 1 75 ? 13.117 -11.414 -8.898 1 97.12 75 LEU B C 1
ATOM 1744 O O . LEU B 1 75 ? 13.375 -11.203 -7.711 1 97.12 75 LEU B O 1
ATOM 1748 N N . LEU B 1 76 ? 11.984 -11.953 -9.305 1 97.12 76 LEU B N 1
ATOM 1749 C CA . LEU B 1 76 ? 10.984 -12.359 -8.328 1 97.12 76 LEU B CA 1
ATOM 1750 C C . LEU B 1 76 ? 11.5 -13.492 -7.449 1 97.12 76 LEU B C 1
ATOM 1752 O O . LEU B 1 76 ? 11.711 -14.602 -7.93 1 97.12 76 LEU B O 1
ATOM 1756 N N . LYS B 1 77 ? 11.609 -13.18 -6.156 1 97.5 77 LYS B N 1
ATOM 1757 C CA . LYS B 1 77 ? 12.211 -14.141 -5.234 1 97.5 77 LYS B CA 1
ATOM 1758 C C . LYS B 1 77 ? 11.188 -14.633 -4.215 1 97.5 77 LYS B C 1
ATOM 1760 O O . LYS B 1 77 ? 11.289 -15.758 -3.717 1 97.5 77 LYS B O 1
ATOM 1765 N N . THR B 1 78 ? 10.203 -13.812 -3.926 1 97.94 78 THR B N 1
ATOM 1766 C CA . THR B 1 78 ? 9.234 -14.141 -2.881 1 97.94 78 THR B CA 1
ATOM 1767 C C . THR B 1 78 ? 7.812 -14.094 -3.424 1 97.94 78 THR B C 1
ATOM 1769 O O . THR B 1 78 ? 7.41 -13.102 -4.039 1 97.94 78 THR B O 1
ATOM 1772 N N . LEU B 1 79 ? 7.082 -15.203 -3.23 1 97.56 79 LEU B N 1
ATOM 1773 C CA . LEU B 1 79 ? 5.66 -15.281 -3.555 1 97.56 79 LEU B CA 1
ATOM 1774 C C . LEU B 1 79 ? 4.848 -15.711 -2.338 1 97.56 79 LEU B C 1
ATOM 1776 O O . LEU B 1 79 ? 5.121 -16.75 -1.732 1 97.56 79 LEU B O 1
ATOM 1780 N N . LYS B 1 80 ? 3.932 -14.891 -2.004 1 97.69 80 LYS B N 1
ATOM 1781 C CA . LYS B 1 80 ? 3.053 -15.18 -0.874 1 97.69 80 LYS B CA 1
ATOM 1782 C C . LYS B 1 80 ? 1.591 -15.219 -1.311 1 97.69 80 LYS B C 1
ATOM 1784 O O . LYS B 1 80 ? 1.104 -14.289 -1.954 1 97.69 80 LYS B O 1
ATOM 1789 N N . LEU B 1 81 ? 0.958 -16.266 -0.968 1 97.25 81 LEU B N 1
ATOM 1790 C CA . LEU B 1 81 ? -0.458 -16.453 -1.259 1 97.25 81 LEU B CA 1
ATOM 1791 C C . LEU B 1 81 ? -1.246 -16.719 0.02 1 97.25 81 LEU B C 1
ATOM 1793 O O . LEU B 1 81 ? -0.975 -17.688 0.734 1 97.25 81 LEU B O 1
ATOM 1797 N N . TYR B 1 82 ? -2.139 -15.836 0.271 1 97.25 82 TYR B N 1
ATOM 1798 C CA . TYR B 1 82 ? -2.957 -15.969 1.472 1 97.25 82 TYR B CA 1
ATOM 1799 C C . TYR B 1 82 ? -4.441 -15.875 1.134 1 97.25 82 TYR B C 1
ATOM 1801 O O . TYR B 1 82 ? -4.902 -14.867 0.594 1 97.25 82 TYR B O 1
ATOM 1809 N N . GLY B 1 83 ? -5.145 -16.875 1.396 1 96.5 83 GLY B N 1
ATOM 1810 C CA . GLY B 1 83 ? -6.586 -16.844 1.208 1 96.5 83 GLY B CA 1
ATOM 1811 C C . GLY B 1 83 ? -6.996 -16.75 -0.249 1 96.5 83 GLY B C 1
ATOM 1812 O O . GLY B 1 83 ? -7.941 -16.031 -0.588 1 96.5 83 GLY B O 1
ATOM 1813 N N . CYS B 1 84 ? -6.219 -17.297 -1.092 1 96.94 84 CYS B N 1
ATOM 1814 C CA . CYS B 1 84 ? -6.535 -17.359 -2.516 1 96.94 84 CYS B CA 1
ATOM 1815 C C . CYS B 1 84 ? -7.082 -18.719 -2.902 1 96.94 84 CYS B C 1
ATOM 1817 O O . CYS B 1 84 ? -6.363 -19.547 -3.477 1 96.94 84 CYS B O 1
ATOM 1819 N N . ASN B 1 85 ? -8.289 -18.922 -2.764 1 95.25 85 ASN B N 1
ATOM 1820 C CA . ASN B 1 85 ? -8.891 -20.234 -2.873 1 95.25 85 ASN B CA 1
ATOM 1821 C C . ASN B 1 85 ? -9.211 -20.594 -4.324 1 95.25 85 ASN B C 1
ATOM 1823 O O . ASN B 1 85 ? -9.508 -21.75 -4.637 1 95.25 85 ASN B O 1
ATOM 1827 N N . GLY B 1 86 ? -9.164 -19.641 -5.148 1 95.94 86 GLY B N 1
ATOM 1828 C CA . GLY B 1 86 ? -9.398 -19.906 -6.559 1 95.94 86 GLY B CA 1
ATOM 1829 C C . GLY B 1 86 ? -8.195 -20.5 -7.262 1 95.94 86 GLY B C 1
ATOM 1830 O O . GLY B 1 86 ? -8.336 -21.109 -8.328 1 95.94 86 GLY B O 1
ATOM 1831 N N . ILE B 1 87 ? -7.059 -20.297 -6.711 1 96.44 87 ILE B N 1
ATOM 1832 C CA . ILE B 1 87 ? -5.832 -20.797 -7.32 1 96.44 87 ILE B CA 1
ATOM 1833 C C . ILE B 1 87 ? -5.668 -22.281 -6.992 1 96.44 87 ILE B C 1
ATOM 1835 O O . ILE B 1 87 ? -5.594 -22.656 -5.82 1 96.44 87 ILE B O 1
ATOM 1839 N N . ILE B 1 88 ? -5.496 -23.062 -7.988 1 94.94 88 ILE B N 1
ATOM 1840 C CA . ILE B 1 88 ? -5.543 -24.5 -7.75 1 94.94 88 ILE B CA 1
ATOM 1841 C C . ILE B 1 88 ? -4.176 -25.125 -8.031 1 94.94 88 ILE B C 1
ATOM 1843 O O . ILE B 1 88 ? -3.916 -26.266 -7.66 1 94.94 88 ILE B O 1
ATOM 1847 N N . SER B 1 89 ? -3.363 -24.391 -8.68 1 94.75 89 SER B N 1
ATOM 1848 C CA . SER B 1 89 ? -2.018 -24.875 -8.984 1 94.75 89 SER B CA 1
ATOM 1849 C C . SER B 1 89 ? -1.067 -23.703 -9.258 1 94.75 89 SER B C 1
ATOM 1851 O O . SER B 1 89 ? -1.505 -22.562 -9.422 1 94.75 89 SER B O 1
ATOM 1853 N N . LEU B 1 90 ? 0.21 -23.969 -9.211 1 94.25 90 LEU B N 1
ATOM 1854 C CA . LEU B 1 90 ? 1.238 -23 -9.586 1 94.25 90 LEU B CA 1
ATOM 1855 C C . LEU B 1 90 ? 1.869 -23.359 -10.922 1 94.25 90 LEU B C 1
ATOM 1857 O O . LEU B 1 90 ? 2.264 -24.516 -11.141 1 94.25 90 LEU B O 1
ATOM 1861 N N . PRO B 1 91 ? 1.902 -22.391 -11.766 1 90.44 91 PRO B N 1
ATOM 1862 C CA . PRO B 1 91 ? 2.619 -22.688 -13.008 1 90.44 91 PRO B CA 1
ATOM 1863 C C . PRO B 1 91 ? 4.113 -22.922 -12.781 1 90.44 91 PRO B C 1
ATOM 1865 O O . PRO B 1 91 ? 4.727 -22.25 -11.953 1 90.44 91 PRO B O 1
ATOM 1868 N N . GLU B 1 92 ? 4.699 -23.812 -13.594 1 87.88 92 GLU B N 1
ATOM 1869 C CA . GLU B 1 92 ? 6.105 -24.156 -13.438 1 87.88 92 GLU B CA 1
ATOM 1870 C C . GLU B 1 92 ? 7.004 -22.953 -13.656 1 87.88 92 GLU B C 1
ATOM 1872 O O . GLU B 1 92 ? 8 -22.766 -12.953 1 87.88 92 GLU B O 1
ATOM 1877 N N . SER B 1 93 ? 6.641 -22.172 -14.562 1 86.62 93 SER B N 1
ATOM 1878 C CA . SER B 1 93 ? 7.414 -20.969 -14.883 1 86.62 93 SER B CA 1
ATOM 1879 C C . SER B 1 93 ? 7.469 -20.016 -13.695 1 86.62 93 SER B C 1
ATOM 1881 O O . SER B 1 93 ? 8.477 -19.344 -13.484 1 86.62 93 SER B O 1
ATOM 1883 N N . ALA B 1 94 ? 6.453 -20.016 -12.898 1 82.56 94 ALA B N 1
ATOM 1884 C CA . ALA B 1 94 ? 6.32 -19.047 -11.812 1 82.56 94 ALA B CA 1
ATOM 1885 C C . ALA B 1 94 ? 7.184 -19.438 -10.617 1 82.56 94 ALA B C 1
ATOM 1887 O O . ALA B 1 94 ? 7.488 -18.609 -9.766 1 82.56 94 ALA B O 1
ATOM 1888 N N . ILE B 1 95 ? 7.598 -20.656 -10.617 1 88 95 ILE B N 1
ATOM 1889 C CA . ILE B 1 95 ? 8.258 -21.109 -9.391 1 88 95 ILE B CA 1
ATOM 1890 C C . ILE B 1 95 ? 9.758 -21.219 -9.625 1 88 95 ILE B C 1
ATOM 1892 O O . ILE B 1 95 ? 10.531 -21.375 -8.68 1 88 95 ILE B O 1
ATOM 1896 N N . THR B 1 96 ? 10.211 -21.031 -10.836 1 87.81 96 THR B N 1
ATOM 1897 C CA . THR B 1 96 ? 11.586 -21.328 -11.219 1 87.81 96 THR B CA 1
ATOM 1898 C C . THR B 1 96 ? 12.562 -20.422 -10.477 1 87.81 96 THR B C 1
ATOM 1900 O O . THR B 1 96 ? 13.625 -20.859 -10.039 1 87.81 96 THR B O 1
ATOM 1903 N N . ASN B 1 97 ? 12.219 -19.25 -10.203 1 91.5 97 ASN B N 1
ATOM 1904 C CA . ASN B 1 97 ? 13.164 -18.281 -9.656 1 91.5 97 ASN B CA 1
ATOM 1905 C C . ASN B 1 97 ? 12.906 -18.016 -8.18 1 91.5 97 ASN B C 1
ATOM 1907 O O . ASN B 1 97 ? 13.625 -17.234 -7.547 1 91.5 97 ASN B O 1
ATOM 1911 N N . LEU B 1 98 ? 11.977 -18.656 -7.637 1 95.81 98 LEU B N 1
ATOM 1912 C CA . LEU B 1 98 ? 11.547 -18.328 -6.285 1 95.81 98 LEU B CA 1
ATOM 1913 C C . LEU B 1 98 ? 12.555 -18.828 -5.254 1 95.81 98 LEU B C 1
ATOM 1915 O O . LEU B 1 98 ? 13.117 -19.922 -5.406 1 95.81 98 LEU B O 1
ATOM 1919 N N . GLN B 1 99 ? 12.766 -18.062 -4.27 1 97.19 99 GLN B N 1
ATOM 1920 C CA . GLN B 1 99 ? 13.555 -18.438 -3.105 1 97.19 99 GLN B CA 1
ATOM 1921 C C . GLN B 1 99 ? 12.672 -18.656 -1.883 1 97.19 99 GLN B C 1
ATOM 1923 O O . GLN B 1 99 ? 13.023 -19.406 -0.972 1 97.19 99 GLN B O 1
ATOM 1928 N N . GLU B 1 100 ? 11.523 -17.984 -1.915 1 97.69 100 GLU B N 1
ATOM 1929 C CA . GLU B 1 100 ? 10.562 -18.094 -0.818 1 97.69 100 GLU B CA 1
ATOM 1930 C C . GLU B 1 100 ? 9.133 -18.234 -1.342 1 97.69 100 GLU B C 1
ATOM 1932 O O . GLU B 1 100 ? 8.703 -17.453 -2.191 1 97.69 100 GLU B O 1
ATOM 1937 N N . LEU B 1 101 ? 8.469 -19.234 -0.792 1 97.12 101 LEU B N 1
ATOM 1938 C CA . LEU B 1 101 ? 7.066 -19.469 -1.109 1 97.12 101 LEU B CA 1
ATOM 1939 C C . LEU B 1 101 ? 6.25 -19.672 0.161 1 97.12 101 LEU B C 1
ATOM 1941 O O . LEU B 1 101 ? 6.555 -20.547 0.974 1 97.12 101 LEU B O 1
ATOM 1945 N N . ARG B 1 102 ? 5.312 -18.844 0.322 1 97.12 102 ARG B N 1
ATOM 1946 C CA . ARG B 1 102 ? 4.41 -18.953 1.465 1 97.12 102 ARG B CA 1
ATOM 1947 C C . ARG B 1 102 ? 2.963 -19.094 1.01 1 97.12 102 ARG B C 1
ATOM 1949 O O . ARG B 1 102 ? 2.453 -18.234 0.281 1 97.12 102 ARG B O 1
ATOM 1956 N N . ILE B 1 103 ? 2.338 -20.109 1.436 1 96.88 103 ILE B N 1
ATOM 1957 C CA . ILE B 1 103 ? 0.94 -20.375 1.108 1 96.88 103 ILE B CA 1
ATOM 1958 C C . ILE B 1 103 ? 0.154 -20.641 2.389 1 96.88 103 ILE B C 1
ATOM 1960 O O . ILE B 1 103 ? 0.535 -21.5 3.189 1 96.88 103 ILE B O 1
ATOM 1964 N N . SER B 1 104 ? -0.841 -19.844 2.559 1 96 104 SER B N 1
ATOM 1965 C CA . SER B 1 104 ? -1.681 -20.078 3.729 1 96 104 SER B CA 1
ATOM 1966 C C . SER B 1 104 ? -3.15 -19.797 3.418 1 96 104 SER B C 1
ATOM 1968 O O . SER B 1 104 ? -3.473 -18.875 2.672 1 96 104 SER B O 1
ATOM 1970 N N . VAL B 1 105 ? -4.012 -20.609 3.924 1 96.19 105 VAL B N 1
ATOM 1971 C CA . VAL B 1 105 ? -5.461 -20.469 3.797 1 96.19 105 VAL B CA 1
ATOM 1972 C C . VAL B 1 105 ? -5.855 -20.547 2.324 1 96.19 105 VAL B C 1
ATOM 1974 O O . VAL B 1 105 ? -6.637 -19.719 1.847 1 96.19 105 VAL B O 1
ATOM 1977 N N . CYS B 1 106 ? -5.129 -21.297 1.582 1 96.62 106 CYS B N 1
ATOM 1978 C CA . CYS B 1 106 ? -5.449 -21.672 0.205 1 96.62 106 CYS B CA 1
ATOM 1979 C C . CYS B 1 106 ? -5.719 -23.156 0.085 1 96.62 106 CYS B C 1
ATOM 1981 O O . CYS B 1 106 ? -4.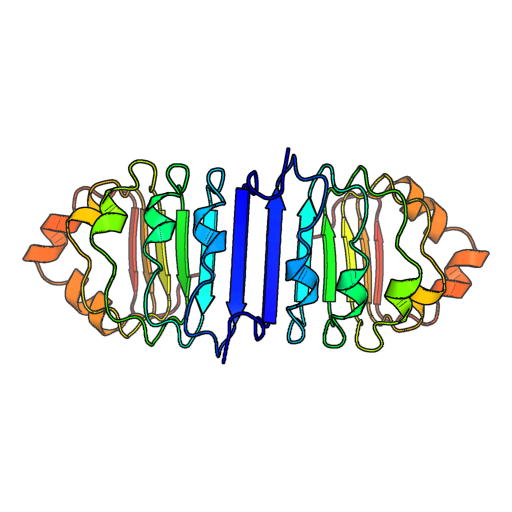82 -23.938 -0.255 1 96.62 106 CYS B O 1
ATOM 1983 N N . HIS B 1 107 ? -6.859 -23.516 0.278 1 95.12 107 HIS B N 1
ATOM 1984 C CA . HIS B 1 107 ? -7.238 -24.891 0.542 1 95.12 107 HIS B CA 1
ATOM 1985 C C . HIS B 1 107 ? -6.855 -25.812 -0.622 1 95.12 107 HIS B C 1
ATOM 1987 O O . HIS B 1 107 ? -6.215 -26.844 -0.423 1 95.12 107 HIS B O 1
ATOM 1993 N N . VAL B 1 108 ? -7.242 -25.5 -1.809 1 94.88 108 VAL B N 1
ATOM 1994 C CA . VAL B 1 108 ? -6.992 -26.344 -2.965 1 94.88 108 VAL B CA 1
ATOM 1995 C C . VAL B 1 108 ? -5.5 -26.359 -3.293 1 94.88 108 VAL B C 1
ATOM 1997 O O . VAL B 1 108 ? -4.914 -27.406 -3.541 1 94.88 108 VAL B O 1
ATOM 2000 N N . LEU B 1 109 ? -4.934 -25.188 -3.234 1 95.94 109 LEU B N 1
ATOM 2001 C CA . LEU B 1 109 ? -3.512 -25.078 -3.545 1 95.94 109 LEU B CA 1
ATOM 2002 C C . LEU B 1 109 ? -2.668 -25.828 -2.516 1 95.94 109 LEU B C 1
ATOM 2004 O O . LEU B 1 109 ? -1.636 -26.406 -2.857 1 95.94 109 LEU B O 1
ATOM 2008 N N . PHE B 1 110 ? -3.08 -25.766 -1.314 1 95.81 110 PHE B N 1
ATOM 2009 C CA . PHE B 1 110 ? -2.393 -26.516 -0.262 1 95.81 110 PHE B CA 1
ATOM 2010 C C . PHE B 1 110 ? -2.309 -27.984 -0.61 1 95.81 110 PHE B C 1
ATOM 2012 O O . PHE B 1 110 ? -1.247 -28.609 -0.48 1 95.81 110 PHE B O 1
ATOM 2019 N N . GLU B 1 111 ? -3.424 -28.547 -0.977 1 96.56 111 GLU B N 1
ATOM 2020 C CA . GLU B 1 111 ? -3.453 -29.969 -1.365 1 96.56 111 GLU B CA 1
ATOM 2021 C C . GLU B 1 111 ? -2.561 -30.219 -2.576 1 96.56 111 GLU B C 1
ATOM 2023 O O . GLU B 1 111 ? -1.91 -31.266 -2.664 1 96.56 111 GLU B O 1
ATOM 2028 N N . TRP B 1 112 ? -2.615 -29.328 -3.459 1 96 112 TRP B N 1
ATOM 2029 C CA . TRP B 1 112 ? -1.75 -29.406 -4.629 1 96 112 TRP B CA 1
ATOM 2030 C C . TRP B 1 112 ? -0.286 -29.531 -4.219 1 96 112 TRP B C 1
ATOM 2032 O O . TRP B 1 112 ? 0.461 -30.328 -4.793 1 96 112 TRP B O 1
ATOM 2042 N N . CYS B 1 113 ? 0.122 -28.766 -3.264 1 95.38 113 CYS B N 1
ATOM 2043 C CA . CYS B 1 113 ? 1.505 -28.75 -2.801 1 95.38 113 CYS B CA 1
ATOM 2044 C C . CYS B 1 113 ? 1.887 -30.078 -2.166 1 95.38 113 CYS B C 1
ATOM 2046 O O . CYS B 1 113 ? 3.066 -30.438 -2.121 1 95.38 113 CYS B O 1
ATOM 2048 N N . LYS B 1 114 ? 0.961 -30.828 -1.72 1 94.69 114 LYS B N 1
ATOM 2049 C CA . LYS B 1 114 ? 1.21 -32.062 -0.984 1 94.69 114 LYS B CA 1
ATOM 2050 C C . LYS B 1 114 ? 1.466 -33.25 -1.937 1 94.69 114 LYS B C 1
ATOM 2052 O O . LYS B 1 114 ? 2.006 -34.281 -1.532 1 94.69 114 LYS B O 1
ATOM 2057 N N . LEU B 1 115 ? 1.033 -33.062 -3.07 1 96.06 115 LEU B N 1
ATOM 2058 C CA . LEU B 1 115 ? 1.264 -34.125 -4.059 1 96.06 115 LEU B CA 1
ATOM 2059 C C . LEU B 1 115 ? 2.754 -34.281 -4.324 1 96.06 115 LEU B C 1
ATOM 2061 O O . LEU B 1 115 ? 3.49 -33.312 -4.434 1 96.06 115 LEU B O 1
ATOM 2065 N N . GLU B 1 116 ? 3.227 -35.531 -4.496 1 96.75 116 GLU B N 1
ATOM 2066 C CA . GLU B 1 116 ? 4.641 -35.875 -4.641 1 96.75 116 GLU B CA 1
ATOM 2067 C C . GLU B 1 116 ? 5.238 -35.188 -5.871 1 96.75 116 GLU B C 1
ATOM 2069 O O . GLU B 1 116 ? 6.336 -34.625 -5.805 1 96.75 116 GLU B O 1
ATOM 2074 N N . LYS B 1 117 ? 4.527 -35.219 -6.949 1 95.25 117 LYS B N 1
ATOM 2075 C CA . LYS B 1 117 ? 5.016 -34.625 -8.188 1 95.25 117 LYS B CA 1
ATOM 2076 C C . LYS B 1 117 ? 5.277 -33.125 -8.016 1 95.25 117 LYS B C 1
ATOM 2078 O O . LYS B 1 117 ? 6.266 -32.625 -8.523 1 95.25 117 LYS B O 1
ATOM 2083 N N . ASN B 1 118 ? 4.414 -32.5 -7.293 1 94.69 118 ASN B N 1
ATOM 2084 C CA . ASN B 1 118 ? 4.543 -31.078 -7.109 1 94.69 118 ASN B CA 1
ATOM 2085 C C . ASN B 1 118 ? 5.582 -30.734 -6.043 1 94.69 118 ASN B C 1
ATOM 2087 O O . ASN B 1 118 ? 6.254 -29.703 -6.129 1 94.69 118 ASN B O 1
ATOM 2091 N N . LYS B 1 119 ? 5.734 -31.547 -5.082 1 94.5 119 LYS B N 1
ATOM 2092 C CA . LYS B 1 119 ? 6.812 -31.391 -4.113 1 94.5 119 LYS B CA 1
ATOM 2093 C C . LYS B 1 119 ? 8.172 -31.328 -4.801 1 94.5 119 LYS B C 1
ATOM 2095 O O . LYS B 1 119 ? 9.031 -30.531 -4.43 1 94.5 119 LYS B O 1
ATOM 2100 N N . MET B 1 120 ? 8.273 -32.188 -5.699 1 93.88 120 MET B N 1
ATOM 2101 C CA . MET B 1 120 ? 9.523 -32.219 -6.445 1 93.88 120 MET B CA 1
ATOM 2102 C C . MET B 1 120 ? 9.758 -30.922 -7.195 1 93.88 120 MET B C 1
ATOM 2104 O O . MET B 1 120 ? 10.883 -30.422 -7.258 1 93.88 120 MET B O 1
ATOM 2108 N N . LYS B 1 121 ? 8.688 -30.391 -7.785 1 92.69 121 LYS B N 1
ATOM 2109 C CA . LYS B 1 121 ? 8.773 -29.109 -8.508 1 92.69 121 LYS B CA 1
ATOM 2110 C C . LYS B 1 121 ? 9.188 -27.984 -7.574 1 92.69 121 LYS B C 1
ATOM 2112 O O . LYS B 1 121 ? 9.844 -27.031 -8 1 92.69 121 LYS B O 1
ATOM 2117 N N . LEU B 1 122 ? 8.805 -28.078 -6.316 1 95 122 LEU B N 1
ATOM 2118 C CA . LEU B 1 122 ? 9.023 -27.016 -5.34 1 95 122 LEU B CA 1
ATOM 2119 C C . LEU B 1 122 ? 10.297 -27.281 -4.535 1 95 122 LEU B C 1
ATOM 2121 O O . LEU B 1 122 ? 10.68 -26.469 -3.689 1 95 122 LEU B O 1
ATOM 2125 N N . ALA B 1 123 ? 10.977 -28.312 -4.785 1 94.25 123 ALA B N 1
ATOM 2126 C CA . ALA B 1 123 ? 12.094 -28.797 -3.973 1 94.25 123 ALA B CA 1
ATOM 2127 C C . ALA B 1 123 ? 13.234 -27.781 -3.961 1 94.25 123 ALA B C 1
ATOM 2129 O O . ALA B 1 123 ? 13.953 -27.656 -2.967 1 94.25 123 ALA B O 1
ATOM 2130 N N . HIS B 1 124 ? 13.438 -27.031 -4.945 1 94.5 124 HIS B N 1
ATOM 2131 C CA . HIS B 1 124 ? 14.57 -26.125 -5.078 1 94.5 124 HIS B CA 1
ATOM 2132 C C . HIS B 1 124 ? 14.359 -24.859 -4.258 1 94.5 124 HIS B C 1
ATOM 2134 O O . HIS B 1 124 ? 15.305 -24.094 -4.035 1 94.5 124 HIS B O 1
ATOM 2140 N N . ILE B 1 125 ? 13.156 -24.578 -3.93 1 95.56 125 ILE B N 1
ATOM 2141 C CA . ILE B 1 125 ? 12.852 -23.375 -3.172 1 95.56 125 ILE B CA 1
ATOM 2142 C C . ILE B 1 125 ? 13.352 -23.516 -1.739 1 95.56 125 ILE B C 1
ATOM 2144 O O . ILE B 1 125 ? 12.992 -24.469 -1.038 1 95.56 125 ILE B O 1
ATOM 2148 N N . LYS B 1 126 ? 14.102 -22.516 -1.295 1 94.56 126 LYS B N 1
ATOM 2149 C CA . LYS B 1 126 ? 14.805 -22.594 -0.018 1 94.56 126 LYS B CA 1
ATOM 2150 C C . LYS B 1 126 ? 13.828 -22.5 1.152 1 94.56 126 LYS B C 1
ATOM 2152 O O . LYS B 1 126 ? 13.891 -23.297 2.086 1 94.56 126 LYS B O 1
ATOM 2157 N N . GLU B 1 127 ? 12.969 -21.516 1.1 1 94.06 127 GLU B N 1
ATOM 2158 C CA . GLU B 1 127 ? 11.992 -21.297 2.162 1 94.06 127 GLU B CA 1
ATOM 2159 C C . GLU B 1 127 ? 10.562 -21.516 1.655 1 94.06 127 GLU B C 1
ATOM 2161 O O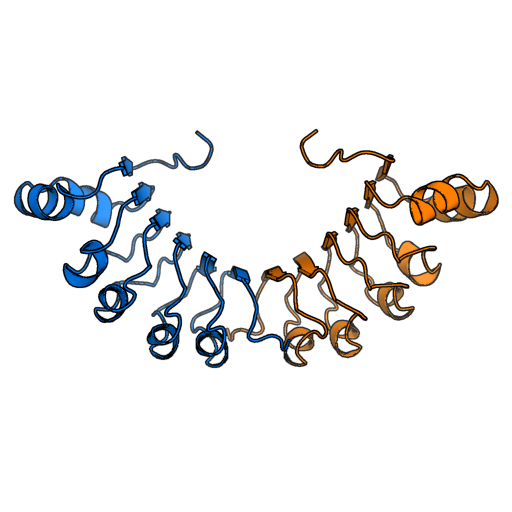 . GLU B 1 127 ? 10.047 -20.703 0.884 1 94.06 127 GLU B O 1
ATOM 2166 N N . LYS B 1 128 ? 10.016 -22.609 2.055 1 94.75 128 LYS B N 1
ATOM 2167 C CA . LYS B 1 128 ? 8.648 -22.906 1.63 1 94.75 128 LYS B CA 1
ATOM 2168 C C . LYS B 1 128 ? 7.766 -23.25 2.824 1 94.75 128 LYS B C 1
ATOM 2170 O O . LYS B 1 128 ? 8.203 -23.938 3.748 1 94.75 128 LYS B O 1
ATOM 2175 N N . THR B 1 129 ? 6.734 -22.531 2.877 1 93.88 129 THR B N 1
ATOM 2176 C CA . THR B 1 129 ? 5.727 -22.797 3.896 1 93.88 129 THR B CA 1
ATOM 2177 C C . THR B 1 129 ? 4.336 -22.891 3.271 1 93.88 129 THR B C 1
ATOM 2179 O O . THR B 1 129 ? 3.943 -22.031 2.486 1 93.88 129 THR B O 1
ATOM 2182 N N . ALA B 1 130 ? 3.635 -24 3.559 1 94.19 130 ALA B N 1
ATOM 2183 C CA . ALA B 1 130 ? 2.244 -24.203 3.162 1 94.19 130 ALA B CA 1
ATOM 2184 C C . ALA B 1 130 ? 1.392 -24.625 4.355 1 94.19 130 ALA B C 1
ATOM 2186 O O . ALA B 1 130 ? 1.725 -25.594 5.047 1 94.19 130 ALA B O 1
ATOM 2187 N N . ALA B 1 131 ? 0.413 -23.828 4.617 1 93.19 131 ALA B N 1
ATOM 2188 C CA . ALA B 1 131 ? -0.436 -24.141 5.77 1 93.19 131 ALA B CA 1
ATOM 2189 C C . ALA B 1 131 ? -1.911 -23.953 5.426 1 93.19 131 ALA B C 1
ATOM 2191 O O . ALA B 1 131 ? -2.264 -23.094 4.613 1 93.19 131 ALA B O 1
ATOM 2192 N N . ARG B 1 132 ? -2.719 -24.734 6.074 1 90.81 132 ARG B N 1
ATOM 2193 C CA . ARG B 1 132 ? -4.16 -24.609 5.891 1 90.81 132 ARG B CA 1
ATOM 2194 C C . ARG B 1 132 ? -4.699 -23.391 6.645 1 90.81 132 ARG B C 1
ATOM 2196 O O . ARG B 1 132 ? -5.672 -22.766 6.215 1 90.81 132 ARG B O 1
ATOM 2203 N N . ARG B 1 133 ? -4.027 -23.031 7.676 1 87.56 133 ARG B N 1
ATOM 2204 C CA . ARG B 1 133 ? -4.465 -21.922 8.523 1 87.56 133 ARG B CA 1
ATOM 2205 C C . ARG B 1 133 ? -3.604 -20.688 8.289 1 87.56 133 ARG B C 1
ATOM 2207 O O . ARG B 1 133 ? -2.57 -20.75 7.621 1 87.56 133 ARG B O 1
ATOM 2214 N N . ASP B 1 134 ? -4.188 -19.688 8.797 1 83.94 134 ASP B N 1
ATOM 2215 C CA . ASP B 1 134 ? -3.465 -18.422 8.672 1 83.94 134 ASP B CA 1
ATOM 2216 C C . ASP B 1 134 ? -2.209 -18.422 9.547 1 83.94 134 ASP B C 1
ATOM 2218 O O . ASP B 1 134 ? -2.297 -18.484 10.773 1 83.94 134 ASP B O 1
ATOM 2222 N N . VAL B 1 135 ? -1.116 -18.266 8.945 1 75.25 135 VAL B N 1
ATOM 2223 C CA . VAL B 1 135 ? 0.128 -18.281 9.703 1 75.25 135 VAL B CA 1
ATOM 2224 C C . VAL B 1 135 ? 0.868 -16.953 9.516 1 75.25 135 VAL B C 1
ATOM 2226 O O . VAL B 1 135 ? 2.076 -16.875 9.75 1 75.25 135 VAL B O 1
ATOM 2229 N N . ARG B 1 136 ? 0.404 -15.797 8.953 1 65.5 136 ARG B N 1
ATOM 2230 C CA . ARG B 1 136 ? 1.081 -14.531 8.68 1 65.5 136 ARG B CA 1
ATOM 2231 C C . ARG B 1 136 ? 1.637 -13.922 9.961 1 65.5 136 ARG B C 1
ATOM 2233 O O . ARG B 1 136 ? 2.629 -13.188 9.922 1 65.5 136 ARG B O 1
ATOM 2240 N N . ARG B 1 137 ? 0.96 -13.938 11.125 1 53.41 137 ARG B N 1
ATOM 2241 C CA . ARG B 1 137 ? 1.396 -13.305 12.367 1 53.41 137 ARG B CA 1
ATOM 2242 C C . ARG B 1 137 ? 2.311 -14.227 13.164 1 53.41 137 ARG B C 1
ATOM 2244 O O . ARG B 1 137 ? 2.689 -13.914 14.289 1 53.41 137 ARG B O 1
ATOM 2251 N N . ILE B 1 138 ? 2.643 -15.258 12.578 1 40.56 138 ILE B N 1
ATOM 2252 C CA . ILE B 1 138 ? 3.447 -16.156 13.406 1 40.56 138 ILE B CA 1
ATOM 2253 C C . ILE B 1 138 ? 4.93 -15.945 13.094 1 40.56 138 ILE B C 1
ATOM 2255 O O . ILE B 1 138 ? 5.316 -15.859 11.93 1 40.56 138 ILE B O 1
#

pLDDT: mean 93.2, std 7.67, range [40.16, 98.69]